Protein AF-A0A7C5T4F3-F1 (afdb_monomer_lite)

Foldseek 3Di:
DDDPVNCCPPPLNPQQVVQVVVCVVCQVVVQPWKKWKALPVLSGIWIWGDDPLFIWTDDPQAHIFGLQCCQCFAAVHDGPDMWMKIWHDDPNDIDIDTDDDDPRSPPDDPDFFDDFVLQVLLQVLLCVVLVAAEDCVLVVVQPDKDWAFQFHAYPVGRPDGHTSRRRDDPVCSVVNSVSSSVVVSVVCVVVSVPFRYWYWTDDPRIIIIGTD

Secondary structure (DSSP, 8-state):
---HHHHHTSTTHHHHHHHHHHHHHHHHTT--SEEEEEEGGGTEEEEEEEETTEEEEE-SSSS-EEHHHIIIIII-S--S-EEEEEEEEETTEEEEEEE---GGGG---S--S--TTHHHHHHHHHHHHH--EE-THHHHH-SEEEEE--EEPPSS-TT--EEGGGG--GGGHHHHHHHHHHHHHHHTTTTGGG-SEEEEEEETTEEEEEE-

pLDDT: mean 86.72, std 13.03, range [36.78, 97.88]

Structure (mmCIF, N/CA/C/O backbone):
data_AF-A0A7C5T4F3-F1
#
_entry.id   AF-A0A7C5T4F3-F1
#
loop_
_atom_site.group_PDB
_atom_site.id
_atom_site.type_symbol
_atom_site.label_atom_id
_atom_site.label_alt_id
_atom_site.label_comp_id
_atom_site.label_asym_id
_atom_site.label_entity_id
_atom_site.label_seq_id
_atom_site.pdbx_PDB_ins_code
_atom_site.Cartn_x
_atom_site.Cartn_y
_atom_site.Cartn_z
_atom_site.occupancy
_atom_site.B_iso_or_equiv
_atom_site.auth_seq_id
_atom_site.auth_comp_id
_atom_site.auth_asym_id
_atom_site.auth_atom_id
_atom_site.pdbx_PDB_model_num
ATOM 1 N N . SER A 1 1 ? -22.607 11.784 21.515 1.00 39.62 1 SER A N 1
ATOM 2 C CA . SER A 1 1 ? -22.088 11.235 20.247 1.00 39.62 1 SER A CA 1
ATOM 3 C C . SER A 1 1 ? -21.817 12.410 19.333 1.00 39.62 1 SER A C 1
ATOM 5 O O . SER A 1 1 ? -22.699 13.241 19.185 1.00 39.62 1 SER A O 1
ATOM 7 N N . ILE A 1 2 ? -20.598 12.544 18.811 1.00 36.78 2 ILE A N 1
ATOM 8 C CA . ILE A 1 2 ? -20.272 13.632 17.879 1.00 36.78 2 ILE A CA 1
ATOM 9 C C . ILE A 1 2 ? -20.818 13.222 16.500 1.00 36.78 2 ILE A C 1
ATOM 11 O O . ILE A 1 2 ? -20.509 12.111 16.059 1.00 36.78 2 ILE A O 1
ATOM 15 N N . PRO A 1 3 ? -21.670 14.032 15.851 1.00 37.88 3 PRO A N 1
ATOM 16 C CA . PRO A 1 3 ? -22.216 13.721 14.536 1.00 37.88 3 PRO A CA 1
ATOM 17 C C . PRO A 1 3 ? -21.104 13.629 13.475 1.00 37.88 3 PRO A C 1
ATOM 19 O O . PRO A 1 3 ? -20.145 14.399 13.542 1.00 37.88 3 PRO A O 1
ATOM 22 N N . PRO A 1 4 ? -21.249 12.781 12.438 1.00 44.97 4 PRO A N 1
ATOM 23 C CA . PRO A 1 4 ? -20.282 12.678 11.337 1.00 44.97 4 PRO A CA 1
ATOM 24 C C . PRO A 1 4 ? -19.934 14.026 10.680 1.00 44.97 4 PRO A C 1
ATOM 26 O O . PRO A 1 4 ? -18.808 14.228 10.243 1.00 44.97 4 PRO A O 1
ATOM 29 N N . GLY A 1 5 ? -20.878 14.978 10.673 1.00 46.00 5 GLY A N 1
ATOM 30 C CA . GLY A 1 5 ? -20.678 16.336 10.159 1.00 46.00 5 GLY A CA 1
ATOM 31 C C . GLY A 1 5 ? -19.694 17.194 10.963 1.00 46.00 5 GLY A C 1
ATOM 32 O O . GLY A 1 5 ? -18.976 17.995 10.375 1.00 46.00 5 GLY A O 1
ATOM 33 N N . GLU A 1 6 ? -19.613 17.006 12.283 1.00 44.44 6 GLU A N 1
ATOM 34 C CA . GLU A 1 6 ? -18.677 17.748 13.145 1.00 44.44 6 GLU A CA 1
ATOM 35 C C . GLU A 1 6 ? -17.245 17.189 13.057 1.00 44.44 6 GLU A C 1
ATOM 37 O O . GLU A 1 6 ? -16.273 17.926 13.247 1.00 44.44 6 GLU A O 1
ATOM 42 N N . LEU A 1 7 ? -17.107 15.909 12.687 1.00 44.75 7 LEU A N 1
ATOM 43 C CA . LEU A 1 7 ? -15.827 15.254 12.393 1.00 44.75 7 LEU A CA 1
ATOM 44 C C . LEU A 1 7 ? -15.130 15.875 11.161 1.00 44.75 7 LEU A C 1
ATOM 46 O O . LEU A 1 7 ? -13.911 16.038 11.153 1.00 44.75 7 LEU A O 1
ATOM 50 N N . LEU A 1 8 ? -15.924 16.281 10.161 1.00 41.97 8 LEU A N 1
ATOM 51 C CA . LEU A 1 8 ? -15.480 16.844 8.876 1.00 41.97 8 LEU A CA 1
ATOM 52 C C . LEU A 1 8 ? -14.971 18.296 8.975 1.00 41.97 8 LEU A C 1
ATOM 54 O O . LEU A 1 8 ? -14.207 18.755 8.126 1.00 41.97 8 LEU A O 1
ATOM 58 N N . SER A 1 9 ? -15.386 19.045 10.001 1.00 38.59 9 SER A N 1
ATOM 59 C CA . SER A 1 9 ? -15.107 20.487 10.129 1.00 38.59 9 SER A CA 1
ATOM 60 C C . SER A 1 9 ? -13.765 20.841 10.780 1.00 38.59 9 SER A C 1
ATOM 62 O O . SER A 1 9 ? -13.321 21.990 10.706 1.00 38.59 9 SER A O 1
ATOM 64 N N . ALA A 1 10 ? -13.073 19.881 11.391 1.00 40.12 10 ALA A N 1
ATOM 65 C CA . ALA A 1 10 ? -11.703 20.086 11.838 1.00 40.12 10 ALA A CA 1
ATOM 66 C C . ALA A 1 10 ? -10.759 19.817 10.657 1.00 40.12 10 ALA A C 1
ATOM 68 O O . ALA A 1 10 ? -10.907 18.815 9.965 1.00 40.12 10 ALA A O 1
ATOM 69 N N . LYS A 1 11 ? -9.698 20.612 10.457 1.00 41.97 11 LYS A N 1
ATOM 70 C CA . LYS A 1 11 ? -8.598 20.317 9.497 1.00 41.97 11 LYS A CA 1
ATOM 71 C C . LYS A 1 11 ? -7.772 19.048 9.855 1.00 41.97 11 LYS A C 1
ATOM 73 O O . LYS A 1 11 ? -6.616 18.918 9.469 1.00 41.97 11 LYS A O 1
ATOM 78 N N . VAL A 1 12 ? -8.403 18.139 10.595 1.00 47.22 12 VAL A N 1
ATOM 79 C CA . VAL A 1 12 ? -8.087 16.767 10.999 1.00 47.22 12 VAL A CA 1
ATOM 80 C C . VAL A 1 12 ? -8.820 15.751 10.081 1.00 47.22 12 VAL A C 1
ATOM 82 O O . VAL A 1 12 ? -8.486 14.575 10.093 1.00 47.22 12 VAL A O 1
ATOM 85 N N . GLY A 1 13 ? -9.764 16.194 9.232 1.00 54.38 13 GLY A N 1
ATOM 86 C CA . GLY A 1 13 ? -10.659 15.333 8.436 1.00 54.38 13 GLY A CA 1
ATOM 87 C C . GLY A 1 13 ? -9.996 14.424 7.391 1.00 54.38 13 GLY A C 1
ATOM 88 O O . GLY A 1 13 ? -10.405 13.288 7.223 1.00 54.38 13 GLY A O 1
ATOM 89 N N . ARG A 1 14 ? -8.899 14.819 6.729 1.00 69.06 14 ARG A N 1
ATOM 90 C CA . ARG A 1 14 ? -8.436 14.083 5.526 1.00 69.06 14 ARG A CA 1
ATOM 91 C C . ARG A 1 14 ? -8.067 12.606 5.742 1.00 69.06 14 ARG A C 1
ATOM 93 O O . ARG A 1 14 ? -8.358 11.798 4.865 1.00 69.06 14 ARG A O 1
ATOM 100 N N . CYS A 1 15 ? -7.395 12.245 6.839 1.00 84.31 15 CYS A N 1
ATOM 101 C CA . CYS A 1 15 ? -7.005 10.848 7.083 1.00 84.31 15 CYS A CA 1
ATOM 102 C C . CYS A 1 15 ? -8.177 10.013 7.611 1.00 84.31 15 CYS A C 1
ATOM 104 O O . CYS A 1 15 ? -8.379 8.894 7.149 1.00 84.31 15 CYS A O 1
ATOM 106 N N . ILE A 1 16 ? -9.000 10.575 8.504 1.00 87.31 16 ILE A N 1
ATOM 107 C CA . ILE A 1 16 ? -10.166 9.876 9.056 1.00 87.31 16 ILE A CA 1
ATOM 108 C C . ILE A 1 16 ? -11.276 9.703 8.020 1.00 87.31 16 ILE A C 1
ATOM 110 O O . ILE A 1 16 ? -11.838 8.616 7.925 1.00 87.31 16 ILE A O 1
ATOM 114 N N . ASP A 1 17 ? -11.516 10.704 7.175 1.00 86.12 17 ASP A N 1
ATOM 115 C CA . ASP A 1 17 ? -12.475 10.626 6.071 1.00 86.12 17 ASP A CA 1
ATOM 116 C C . ASP A 1 17 ? -12.046 9.554 5.072 1.00 86.12 17 ASP A C 1
ATOM 118 O O . ASP A 1 17 ? -12.861 8.745 4.634 1.00 86.12 17 ASP A O 1
ATOM 122 N N . HIS A 1 18 ? -10.746 9.493 4.759 1.00 89.94 18 HIS A N 1
ATOM 123 C CA . HIS A 1 18 ? -10.200 8.444 3.907 1.00 89.94 18 HIS A CA 1
ATOM 124 C C . HIS A 1 18 ? -10.331 7.061 4.549 1.00 89.94 18 HIS A C 1
ATOM 126 O O . HIS A 1 18 ? -10.724 6.116 3.867 1.00 89.94 18 HIS A O 1
ATOM 132 N N . ALA A 1 19 ? -10.037 6.926 5.844 1.00 93.38 19 ALA A N 1
ATOM 133 C CA . ALA A 1 19 ? -10.189 5.663 6.559 1.00 93.38 19 ALA A CA 1
ATOM 134 C C . ALA A 1 19 ? -11.652 5.190 6.545 1.00 93.38 19 ALA A C 1
ATOM 136 O O . ALA A 1 19 ? -11.926 4.048 6.182 1.00 93.38 19 ALA A O 1
ATOM 137 N N . VAL A 1 20 ? -12.598 6.079 6.853 1.00 92.94 20 VAL A N 1
ATOM 138 C CA . VAL A 1 20 ? -14.037 5.780 6.832 1.00 92.94 20 VAL A CA 1
ATOM 139 C C . VAL A 1 20 ? -14.509 5.428 5.420 1.00 92.94 20 VAL A C 1
ATOM 141 O O . VAL A 1 20 ? -15.206 4.430 5.246 1.00 92.94 20 VAL A O 1
ATOM 144 N N . PHE A 1 21 ? -14.102 6.194 4.404 1.00 92.19 21 PHE A N 1
ATOM 145 C CA . PHE A 1 21 ? -14.434 5.910 3.006 1.00 92.19 21 PHE A CA 1
ATOM 146 C C . PHE A 1 21 ? -13.881 4.554 2.551 1.00 92.19 21 PHE A C 1
ATOM 148 O O . PHE A 1 21 ? -14.589 3.767 1.920 1.00 92.19 21 PHE A O 1
ATOM 155 N N . THR A 1 22 ? -12.632 4.257 2.909 1.00 94.75 22 THR A N 1
ATOM 156 C CA . THR A 1 22 ? -11.978 2.987 2.579 1.00 94.75 22 THR A CA 1
ATOM 157 C C . THR A 1 22 ? -12.706 1.824 3.239 1.00 94.75 22 THR A C 1
ATOM 159 O O . THR A 1 22 ? -13.056 0.863 2.561 1.00 94.75 22 THR A O 1
ATOM 162 N N . VAL A 1 23 ? -13.016 1.930 4.532 1.00 96.19 23 VAL A N 1
ATOM 163 C CA . VAL A 1 23 ? -13.790 0.918 5.260 1.00 96.19 23 VAL A CA 1
ATOM 164 C C . VAL A 1 23 ? -15.165 0.696 4.628 1.00 96.19 23 VAL A C 1
ATOM 166 O O . VAL A 1 23 ? -15.539 -0.447 4.377 1.00 96.19 23 VAL A O 1
ATOM 169 N N . ALA A 1 24 ? -15.903 1.761 4.314 1.00 94.00 24 ALA A N 1
ATOM 170 C CA . ALA A 1 24 ? -17.202 1.639 3.656 1.00 94.00 24 ALA A CA 1
ATOM 171 C C . ALA A 1 24 ? -17.090 0.953 2.283 1.00 94.00 24 ALA A C 1
ATOM 173 O O . ALA A 1 24 ? -17.926 0.119 1.936 1.00 94.00 24 ALA A O 1
ATOM 174 N N . THR A 1 25 ? -16.030 1.256 1.528 1.00 93.75 25 THR A N 1
ATOM 175 C CA . THR A 1 25 ? -15.757 0.623 0.231 1.00 93.75 25 THR A CA 1
ATOM 176 C C . THR A 1 25 ? -15.480 -0.871 0.402 1.00 93.75 25 THR A C 1
ATOM 178 O O . THR A 1 25 ? -16.098 -1.687 -0.280 1.00 93.75 25 THR A O 1
ATOM 181 N N . LEU A 1 26 ? -14.623 -1.245 1.355 1.00 95.94 26 LEU A N 1
ATOM 182 C CA . LEU A 1 26 ? -14.317 -2.642 1.683 1.00 95.94 26 LEU A CA 1
ATOM 183 C C . LEU A 1 26 ? -15.582 -3.415 2.094 1.00 95.94 26 LEU A C 1
ATOM 185 O O . LEU A 1 26 ? -15.853 -4.490 1.560 1.00 95.94 26 LEU A O 1
ATOM 189 N N . LEU A 1 27 ? -16.410 -2.832 2.963 1.00 96.19 27 LEU A N 1
ATOM 190 C CA . LEU A 1 27 ? -17.682 -3.430 3.372 1.00 96.19 27 LEU A CA 1
ATOM 191 C C . LEU A 1 27 ? -18.646 -3.612 2.191 1.00 96.19 27 LEU A C 1
ATOM 193 O O . LEU A 1 27 ? -19.341 -4.623 2.130 1.00 96.19 27 LEU A O 1
ATOM 197 N N . SER A 1 28 ? -18.668 -2.683 1.227 1.00 94.06 28 SER A N 1
ATOM 198 C CA . SER A 1 28 ? -19.544 -2.785 0.048 1.00 94.06 28 SER A CA 1
ATOM 199 C C . SER A 1 28 ? -19.174 -3.931 -0.901 1.00 94.06 28 SER A C 1
ATOM 201 O O . SER A 1 28 ? -20.021 -4.385 -1.669 1.00 94.06 28 SER A O 1
ATOM 203 N N . VAL A 1 29 ? -17.935 -4.427 -0.819 1.00 93.38 29 VAL A N 1
ATOM 204 C CA . VAL A 1 29 ? -17.456 -5.612 -1.549 1.00 93.38 29 VAL A CA 1
ATOM 205 C C . VAL A 1 29 ? -17.343 -6.850 -0.647 1.00 93.38 29 VAL A C 1
ATOM 207 O O . VAL A 1 29 ? -16.608 -7.782 -0.963 1.00 93.38 29 VAL A O 1
ATOM 210 N N . ASN A 1 30 ? -18.091 -6.879 0.463 1.00 93.31 30 ASN A N 1
ATOM 211 C CA . ASN A 1 30 ? -18.165 -7.984 1.429 1.00 93.31 30 ASN A CA 1
ATOM 212 C C . ASN A 1 30 ? -16.849 -8.319 2.156 1.00 93.31 30 ASN A C 1
ATOM 214 O O . ASN A 1 30 ? -16.687 -9.433 2.655 1.00 93.31 30 ASN A O 1
ATOM 218 N N . ILE A 1 31 ? -15.924 -7.365 2.278 1.00 95.06 31 ILE A N 1
ATOM 219 C CA . ILE A 1 31 ? -14.776 -7.508 3.180 1.00 95.06 31 ILE A CA 1
ATOM 220 C C . ILE A 1 31 ? -15.232 -7.077 4.573 1.00 95.06 31 ILE A C 1
ATOM 222 O O . ILE A 1 31 ? -15.513 -5.904 4.810 1.00 95.06 31 ILE A O 1
ATOM 226 N N . SER A 1 32 ? -15.347 -8.037 5.489 1.00 93.94 32 SER A N 1
ATOM 227 C CA . SER A 1 32 ? -15.811 -7.825 6.861 1.00 93.94 32 SER A CA 1
ATOM 228 C C . SER A 1 32 ? -15.192 -8.867 7.809 1.00 93.94 32 SER A C 1
ATOM 230 O O . SER A 1 32 ? -15.055 -10.021 7.402 1.00 93.94 32 SER A O 1
ATOM 232 N N . PRO A 1 33 ? -14.841 -8.513 9.062 1.00 95.06 33 PRO A N 1
ATOM 233 C CA . PRO A 1 33 ? -14.894 -7.175 9.653 1.00 95.06 33 PRO A CA 1
ATOM 234 C C . PRO A 1 33 ? -13.818 -6.232 9.093 1.00 95.06 33 PRO A C 1
ATOM 236 O O . PRO A 1 33 ? -12.805 -6.651 8.533 1.00 95.06 33 PRO A O 1
ATOM 239 N N . THR A 1 34 ? -14.055 -4.935 9.260 1.00 97.69 34 THR A N 1
ATOM 240 C CA . THR A 1 34 ? -13.115 -3.857 8.913 1.00 97.69 34 THR A CA 1
ATOM 241 C C . THR A 1 34 ? -12.909 -2.948 10.113 1.00 97.69 34 THR A C 1
ATOM 243 O O . THR A 1 34 ? -13.699 -2.961 11.058 1.00 97.69 34 THR A O 1
ATOM 246 N N . TYR A 1 35 ? -11.841 -2.161 10.091 1.00 97.88 35 TYR A N 1
ATOM 247 C CA . TYR A 1 35 ? -11.399 -1.393 11.242 1.00 97.88 35 TYR A CA 1
ATOM 248 C C . TYR A 1 35 ? -11.092 0.050 10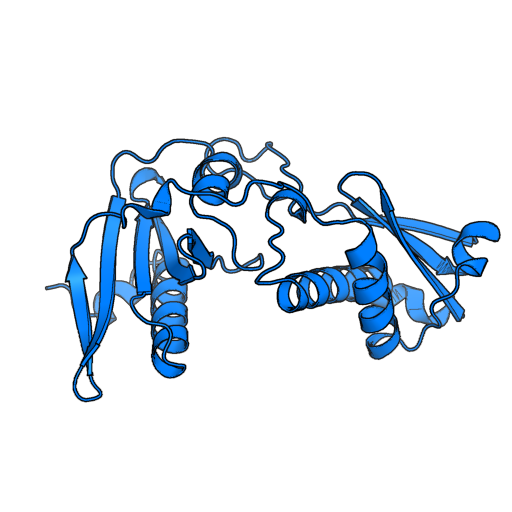.857 1.00 97.88 35 TYR A C 1
ATOM 250 O O . TYR A 1 35 ? -10.402 0.299 9.873 1.00 97.88 35 TYR A O 1
ATOM 258 N N . VAL A 1 36 ? -11.551 1.002 11.665 1.00 96.88 36 VAL A N 1
ATOM 259 C CA . VAL A 1 36 ? -10.984 2.357 11.696 1.00 96.88 36 VAL A CA 1
ATOM 260 C C . VAL A 1 36 ? -10.076 2.431 12.914 1.00 96.88 36 VAL A C 1
ATOM 262 O O . VAL A 1 36 ? -10.542 2.279 14.045 1.00 96.88 36 VAL A O 1
ATOM 265 N N . ILE A 1 37 ? -8.783 2.651 12.686 1.00 96.31 37 ILE A N 1
ATOM 266 C CA . ILE A 1 37 ? -7.761 2.690 13.734 1.00 96.31 37 ILE A CA 1
ATOM 267 C C . ILE A 1 37 ? -7.243 4.119 13.841 1.00 96.31 37 ILE A C 1
ATOM 269 O O . ILE A 1 37 ? -6.665 4.656 12.897 1.00 96.31 37 ILE A O 1
ATOM 273 N N . LEU A 1 38 ? -7.452 4.732 15.003 1.00 95.00 38 LEU A N 1
ATOM 274 C CA . LEU A 1 38 ? -6.941 6.055 15.337 1.00 95.00 38 LEU A CA 1
ATOM 275 C C . LEU A 1 38 ? -5.667 5.910 16.165 1.00 95.00 38 LEU A C 1
ATOM 277 O O . LEU A 1 38 ? -5.700 5.348 17.265 1.00 95.00 38 LEU A O 1
ATOM 281 N N . VAL A 1 39 ? -4.570 6.453 15.645 1.00 93.50 39 VAL A N 1
ATOM 282 C CA . VAL A 1 39 ? -3.287 6.578 16.339 1.00 93.50 39 VAL A CA 1
ATOM 283 C C . VAL A 1 39 ? -3.225 7.977 16.944 1.00 93.50 39 VAL A C 1
ATOM 285 O O . VAL A 1 39 ? -2.914 8.963 16.266 1.00 93.50 39 VAL A O 1
ATOM 288 N N . ASN A 1 40 ? -3.598 8.081 18.220 1.00 90.38 40 ASN A N 1
ATOM 289 C CA . ASN A 1 40 ? -3.849 9.370 18.867 1.00 90.38 40 ASN A CA 1
ATOM 290 C C . ASN A 1 40 ? -2.573 10.210 19.019 1.00 90.38 40 ASN A C 1
ATOM 292 O O . ASN A 1 40 ? -2.633 11.437 18.932 1.00 90.38 40 ASN A O 1
ATOM 296 N N . GLU A 1 41 ? -1.426 9.557 19.204 1.00 90.38 41 GLU A N 1
ATOM 297 C CA . GLU A 1 41 ? -0.112 10.180 19.387 1.00 90.38 41 GLU A CA 1
ATOM 298 C C . GLU A 1 41 ? 0.300 11.040 18.188 1.00 90.38 41 GLU A C 1
ATOM 300 O O . GLU A 1 41 ? 0.870 12.115 18.366 1.00 90.38 41 GLU A O 1
ATOM 305 N N . VAL A 1 42 ? -0.039 10.597 16.976 1.00 88.94 42 VAL A N 1
ATOM 306 C CA . VAL A 1 42 ? 0.286 11.294 15.719 1.00 88.94 42 VAL A CA 1
ATOM 307 C C . VAL A 1 42 ? -0.940 11.913 15.048 1.00 88.94 42 VAL A C 1
ATOM 309 O O . VAL A 1 42 ? -0.832 12.464 13.956 1.00 88.94 42 VAL A O 1
ATOM 312 N N . LYS A 1 43 ? -2.108 11.856 15.707 1.00 89.12 43 LYS A N 1
ATOM 313 C CA . LYS A 1 43 ? -3.401 12.327 15.179 1.00 89.12 43 LYS A CA 1
ATOM 314 C C . LYS A 1 43 ? -3.678 11.788 13.771 1.00 89.12 43 LYS A C 1
ATOM 316 O O . LYS A 1 43 ? -4.077 12.536 12.877 1.00 89.12 43 LYS A O 1
ATOM 321 N N . HIS A 1 44 ? -3.447 10.492 13.585 1.00 91.38 44 HIS A N 1
ATOM 322 C CA . HIS A 1 44 ? -3.600 9.816 12.301 1.00 91.38 44 HIS A CA 1
ATOM 323 C C . HIS A 1 44 ? -4.681 8.742 12.369 1.00 91.38 44 HIS A C 1
ATOM 325 O O . HIS A 1 44 ? -4.953 8.185 13.433 1.00 91.38 44 HIS A O 1
ATOM 331 N N . ALA A 1 45 ? -5.308 8.467 11.232 1.00 92.69 45 ALA A N 1
ATOM 332 C CA . ALA A 1 45 ? -6.379 7.495 11.114 1.00 92.69 45 ALA A CA 1
ATOM 333 C C . ALA A 1 45 ? -6.152 6.643 9.872 1.00 92.69 45 ALA A C 1
ATOM 335 O O . ALA A 1 45 ? -5.909 7.182 8.791 1.00 92.69 45 ALA A O 1
ATOM 336 N N . VAL A 1 46 ? -6.261 5.329 10.036 1.00 95.00 46 VAL A N 1
ATOM 337 C CA . VAL A 1 46 ? -6.101 4.360 8.952 1.00 95.00 46 VAL A CA 1
ATOM 338 C C . VAL A 1 46 ? -7.261 3.380 8.919 1.00 95.00 46 VAL A C 1
ATOM 340 O O . VAL A 1 46 ? -7.895 3.102 9.942 1.00 95.00 46 VAL A O 1
ATOM 343 N N . ALA A 1 47 ? -7.540 2.867 7.724 1.00 97.00 47 ALA A N 1
ATOM 344 C CA . ALA A 1 47 ? -8.431 1.734 7.551 1.00 97.00 47 ALA A CA 1
ATOM 345 C C . ALA A 1 47 ? -7.640 0.438 7.719 1.00 97.00 47 ALA A C 1
ATOM 347 O O . ALA A 1 47 ? -6.489 0.358 7.291 1.00 97.00 47 ALA A O 1
ATOM 348 N N . GLY A 1 48 ? -8.272 -0.578 8.291 1.00 97.50 48 GLY A N 1
ATOM 349 C CA . GLY A 1 48 ? -7.721 -1.920 8.344 1.00 97.50 48 GLY A CA 1
ATOM 350 C C . GLY A 1 48 ? -8.746 -2.996 8.029 1.00 97.50 48 GLY A C 1
ATOM 351 O O . GLY A 1 48 ? -9.954 -2.786 8.149 1.00 97.50 48 GLY A O 1
ATOM 352 N N . PHE A 1 49 ? -8.263 -4.159 7.618 1.00 97.31 49 PHE A N 1
ATOM 353 C CA . PHE A 1 49 ? -9.076 -5.345 7.360 1.00 97.31 49 PHE A CA 1
ATOM 354 C C . PHE A 1 49 ? -8.231 -6.600 7.555 1.00 97.31 49 PHE A C 1
ATOM 356 O O . PHE A 1 49 ? -7.004 -6.541 7.498 1.00 97.31 49 PHE A O 1
ATOM 363 N N . ILE A 1 50 ? -8.885 -7.733 7.795 1.00 95.50 50 ILE A N 1
ATOM 364 C CA . ILE A 1 50 ? -8.192 -9.009 7.969 1.00 95.50 50 ILE A CA 1
ATOM 365 C C . ILE A 1 50 ? -8.268 -9.802 6.670 1.00 95.50 50 ILE A C 1
ATOM 367 O O . ILE A 1 50 ? -9.351 -9.980 6.110 1.00 95.50 50 ILE A O 1
ATOM 371 N N . ALA A 1 51 ? -7.130 -10.316 6.218 1.00 93.00 51 ALA A N 1
ATOM 372 C CA . ALA A 1 51 ? -7.060 -11.269 5.119 1.00 93.00 51 ALA A CA 1
ATOM 373 C C . ALA A 1 51 ? -5.960 -12.296 5.398 1.00 93.00 51 ALA A C 1
ATOM 375 O O . ALA A 1 51 ? -4.922 -11.956 5.949 1.00 93.00 51 ALA A O 1
ATOM 376 N N . GLY A 1 52 ? -6.207 -13.573 5.091 1.00 89.38 52 GLY A N 1
ATOM 377 C CA . GLY A 1 52 ? -5.227 -14.637 5.351 1.00 89.38 52 GLY A CA 1
ATOM 378 C C . GLY A 1 52 ? -4.815 -14.790 6.822 1.00 89.38 52 GLY A C 1
ATOM 379 O O . GLY A 1 52 ? -3.754 -15.331 7.089 1.00 89.38 52 GLY A O 1
ATOM 380 N N . GLY A 1 53 ? -5.630 -14.305 7.768 1.00 90.75 53 GLY A N 1
ATOM 381 C CA . GLY A 1 53 ? -5.280 -14.299 9.189 1.00 90.75 53 GLY A CA 1
ATOM 382 C C . GLY A 1 53 ? -4.332 -13.174 9.608 1.00 90.75 53 GLY A C 1
ATOM 383 O O . GLY A 1 53 ? -3.854 -13.225 10.724 1.00 90.75 53 GLY A O 1
ATOM 384 N N . ILE A 1 54 ? -4.093 -12.159 8.773 1.00 93.44 54 ILE A N 1
ATOM 385 C CA . ILE A 1 54 ? -3.223 -11.009 9.073 1.00 93.44 54 ILE A CA 1
ATOM 386 C C . ILE A 1 54 ? -4.041 -9.715 8.998 1.00 93.44 54 ILE A C 1
ATOM 388 O O . ILE A 1 54 ? -4.944 -9.588 8.163 1.00 93.44 54 ILE A O 1
ATOM 392 N N . LEU A 1 55 ? -3.753 -8.751 9.881 1.00 96.00 55 LEU A N 1
ATOM 393 C CA . LEU A 1 55 ? -4.334 -7.406 9.812 1.00 96.00 55 LEU A CA 1
ATOM 394 C C . LEU A 1 55 ? -3.539 -6.532 8.838 1.00 96.00 55 LEU A C 1
ATOM 396 O O . LEU A 1 55 ? -2.384 -6.195 9.095 1.00 96.00 55 LEU A O 1
ATOM 400 N N . TYR A 1 56 ? -4.204 -6.085 7.779 1.00 96.69 56 TYR A N 1
ATOM 401 C CA . TYR A 1 56 ? -3.657 -5.143 6.813 1.00 96.69 56 TYR A CA 1
ATOM 402 C C . TYR A 1 56 ? -4.174 -3.734 7.054 1.00 96.69 56 TYR A C 1
ATOM 404 O O . TYR A 1 56 ? -5.334 -3.542 7.419 1.00 96.69 56 TYR A O 1
ATOM 412 N N . ILE A 1 57 ? -3.310 -2.757 6.807 1.00 96.44 57 ILE A N 1
ATOM 413 C CA . ILE A 1 57 ? -3.550 -1.325 6.878 1.00 96.44 57 ILE A CA 1
ATOM 414 C C . ILE A 1 57 ? -3.562 -0.745 5.472 1.00 96.44 57 ILE A C 1
ATOM 416 O O . ILE A 1 57 ? -2.659 -0.984 4.671 1.00 96.44 57 ILE A O 1
ATOM 420 N N . VAL A 1 58 ? -4.589 0.049 5.184 1.00 94.62 58 VAL A N 1
ATOM 421 C CA . VAL A 1 58 ? -4.716 0.788 3.930 1.00 94.62 58 VAL A CA 1
ATOM 422 C C . VAL A 1 58 ? -4.416 2.256 4.194 1.00 94.62 58 VAL A C 1
ATOM 424 O O . VAL A 1 58 ? -5.188 2.963 4.849 1.00 94.62 58 VAL A O 1
ATOM 427 N N . GLU A 1 59 ? -3.287 2.705 3.655 1.00 84.81 59 GLU A N 1
ATOM 428 C CA . GLU A 1 59 ? -2.822 4.089 3.700 1.00 84.81 59 GLU A CA 1
ATOM 429 C C . GLU A 1 59 ? -2.991 4.755 2.324 1.00 84.81 59 GLU A C 1
ATOM 431 O O . GLU A 1 59 ? -3.023 4.092 1.292 1.00 84.81 59 GLU A O 1
ATOM 436 N N . GLN A 1 60 ? -3.082 6.086 2.273 1.00 79.25 60 GLN A N 1
ATOM 437 C CA . GLN A 1 60 ? -3.422 6.820 1.043 1.00 79.25 60 GLN A CA 1
ATOM 438 C C . GLN A 1 60 ? -2.402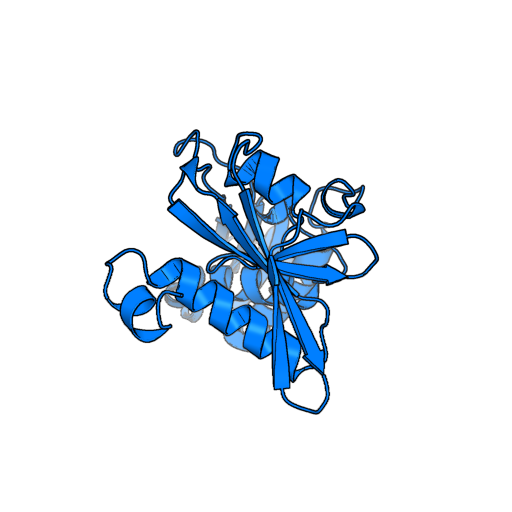 6.673 -0.096 1.00 79.25 60 GLN A C 1
ATOM 440 O O . GLN A 1 60 ? -2.724 6.927 -1.257 1.00 79.25 60 GLN A O 1
ATOM 445 N N . ARG A 1 61 ? -1.139 6.378 0.229 1.00 80.00 61 ARG A N 1
ATOM 446 C CA . ARG A 1 61 ? -0.010 6.547 -0.704 1.00 80.00 61 ARG A CA 1
ATOM 447 C C . ARG A 1 61 ? 0.653 5.255 -1.138 1.00 80.00 61 ARG A C 1
ATOM 449 O O . ARG A 1 61 ? 1.398 5.292 -2.112 1.00 80.00 61 ARG A O 1
ATOM 456 N N . ILE A 1 62 ? 0.405 4.156 -0.443 1.00 87.62 62 ILE A N 1
ATOM 457 C CA . ILE A 1 62 ? 1.039 2.863 -0.694 1.00 87.62 62 ILE A CA 1
ATOM 458 C C . ILE A 1 62 ? -0.038 1.776 -0.739 1.00 87.62 62 ILE A C 1
ATOM 460 O O . ILE A 1 62 ? -1.118 1.982 -0.182 1.00 87.62 62 ILE A O 1
ATOM 464 N N . PRO A 1 63 ? 0.212 0.650 -1.429 1.00 93.81 63 PRO A N 1
ATOM 465 C CA . PRO A 1 63 ? -0.654 -0.525 -1.350 1.00 93.81 63 PRO A CA 1
ATOM 466 C C . PRO A 1 63 ? -0.875 -0.984 0.100 1.00 93.81 63 PRO A C 1
ATOM 468 O O . PRO A 1 63 ? -0.158 -0.528 0.990 1.00 93.81 63 PRO A O 1
ATOM 471 N N . PRO A 1 64 ? -1.849 -1.875 0.359 1.00 95.25 64 PRO A N 1
ATOM 472 C CA . PRO A 1 64 ? -2.060 -2.411 1.697 1.00 95.25 64 PRO A CA 1
ATOM 473 C C . PRO A 1 64 ? -0.780 -3.032 2.263 1.00 95.25 64 PRO A C 1
ATOM 475 O O . PRO A 1 64 ? -0.094 -3.778 1.563 1.00 95.25 64 PRO A O 1
ATOM 478 N N . ILE A 1 65 ? -0.488 -2.719 3.522 1.00 94.69 65 ILE A N 1
ATOM 479 C CA . ILE A 1 65 ? 0.697 -3.188 4.251 1.00 94.69 65 ILE A CA 1
ATOM 480 C C . ILE A 1 65 ? 0.279 -3.830 5.561 1.00 94.69 65 ILE A C 1
ATOM 482 O O . ILE A 1 65 ? -0.818 -3.575 6.055 1.00 94.69 65 ILE A O 1
ATOM 486 N N . GLU A 1 66 ? 1.122 -4.665 6.139 1.00 94.31 66 GLU A N 1
ATOM 487 C CA . GLU A 1 66 ? 0.806 -5.326 7.402 1.00 94.31 66 GLU A CA 1
ATOM 488 C C . GLU A 1 66 ? 0.791 -4.332 8.555 1.00 94.31 66 GLU A C 1
ATOM 490 O O . GLU A 1 66 ? 1.520 -3.339 8.557 1.00 94.31 66 GLU A O 1
ATOM 495 N N . TYR A 1 67 ? -0.050 -4.575 9.560 1.00 94.88 67 TYR A N 1
ATOM 496 C CA . TYR A 1 67 ? -0.064 -3.715 10.740 1.00 94.88 67 TYR A CA 1
ATOM 497 C C . TYR A 1 67 ? 1.282 -3.735 11.475 1.00 94.88 67 TYR A C 1
ATOM 499 O O . TYR A 1 67 ? 1.717 -2.687 11.951 1.00 94.88 67 TYR A O 1
ATOM 507 N N . ALA A 1 68 ? 1.955 -4.888 11.529 1.00 92.06 68 ALA A N 1
ATOM 508 C CA . ALA A 1 68 ? 3.290 -5.010 12.110 1.00 92.06 68 ALA A CA 1
ATOM 509 C C . ALA A 1 68 ? 4.296 -4.079 11.405 1.00 92.06 68 ALA A C 1
ATOM 511 O O . ALA A 1 68 ? 4.878 -3.211 12.060 1.00 92.06 68 ALA A O 1
ATOM 512 N N . ASP A 1 69 ? 4.387 -4.156 10.074 1.00 92.44 69 ASP A N 1
ATOM 513 C CA . ASP A 1 69 ? 5.218 -3.266 9.251 1.00 92.44 69 ASP A CA 1
ATOM 514 C C . ASP A 1 69 ? 4.839 -1.795 9.394 1.00 92.44 69 ASP A C 1
ATOM 516 O O . ASP A 1 69 ? 5.695 -0.909 9.466 1.00 92.44 69 ASP A O 1
ATOM 520 N N . TYR A 1 70 ? 3.538 -1.512 9.442 1.00 93.88 70 TYR A N 1
ATOM 521 C CA . TYR A 1 70 ? 3.042 -0.161 9.647 1.00 93.88 70 TYR A CA 1
ATOM 522 C C . TYR A 1 70 ? 3.539 0.408 10.979 1.00 93.88 70 TYR A C 1
ATOM 524 O O . TYR A 1 70 ? 3.993 1.549 11.033 1.00 93.88 70 TYR A O 1
ATOM 532 N N . VAL A 1 71 ? 3.498 -0.376 12.056 1.00 93.00 71 VAL A N 1
ATOM 533 C CA . VAL A 1 71 ? 3.996 0.047 13.369 1.00 93.00 71 VAL A CA 1
ATOM 534 C C . VAL A 1 71 ? 5.515 0.216 13.364 1.00 93.00 71 VAL A C 1
ATOM 536 O O . VAL A 1 71 ? 6.019 1.227 13.862 1.00 93.00 71 VAL A O 1
ATOM 539 N N . GLU A 1 72 ? 6.246 -0.739 12.795 1.00 91.88 72 GLU A N 1
ATOM 540 C CA . GLU A 1 72 ? 7.709 -0.726 12.802 1.00 91.88 72 GLU A CA 1
ATOM 541 C C . GLU A 1 72 ? 8.288 0.386 11.925 1.00 91.88 72 GLU A C 1
ATOM 543 O O . GLU A 1 72 ? 9.142 1.149 12.376 1.00 91.88 72 GLU A O 1
ATOM 548 N N . TYR A 1 73 ? 7.809 0.514 10.691 1.00 91.50 73 TYR A N 1
ATOM 549 C CA . TYR A 1 73 ? 8.479 1.325 9.678 1.00 91.50 73 TYR A CA 1
ATOM 550 C C . TYR A 1 73 ? 7.750 2.620 9.334 1.00 91.50 73 TYR A C 1
ATOM 552 O O . TYR A 1 73 ? 8.398 3.585 8.922 1.00 91.50 73 TYR A O 1
ATOM 560 N N . VAL A 1 74 ? 6.422 2.663 9.483 1.00 91.81 74 VAL A N 1
ATOM 561 C CA . VAL A 1 74 ? 5.638 3.873 9.188 1.00 91.81 74 VAL A CA 1
ATOM 562 C C . VAL A 1 74 ? 5.415 4.697 10.449 1.00 91.81 74 VAL A C 1
ATOM 564 O O . VAL A 1 74 ? 5.677 5.895 10.440 1.00 91.81 74 VAL A O 1
ATOM 567 N N . LEU A 1 75 ? 4.977 4.097 11.556 1.00 92.81 75 LEU A N 1
ATOM 568 C CA . LEU A 1 75 ? 4.913 4.803 12.835 1.00 92.81 75 LEU A CA 1
ATOM 569 C C . LEU A 1 75 ? 6.315 4.988 13.417 1.00 92.81 75 LEU A C 1
ATOM 571 O O . LEU A 1 75 ? 6.639 6.084 13.872 1.00 92.81 75 LEU A O 1
ATOM 575 N N . GLY A 1 76 ? 7.133 3.931 13.400 1.00 92.50 76 GLY A N 1
ATOM 576 C CA . GLY A 1 76 ? 8.458 3.926 14.017 1.00 92.50 76 GLY A CA 1
ATOM 577 C C . GLY A 1 76 ? 8.417 3.947 15.545 1.00 92.50 76 GLY A C 1
ATOM 578 O O . GLY A 1 76 ? 9.369 4.400 16.181 1.00 92.50 76 GLY A O 1
ATOM 579 N N . PHE A 1 77 ? 7.294 3.532 16.136 1.00 91.81 77 PHE A N 1
ATOM 580 C CA . PHE A 1 77 ? 7.107 3.341 17.573 1.00 91.81 77 PHE A CA 1
ATOM 581 C C . PHE A 1 77 ? 5.886 2.454 17.831 1.00 91.81 77 PHE A C 1
ATOM 583 O O . PHE A 1 77 ? 4.931 2.457 17.061 1.00 91.81 77 PHE A O 1
ATOM 590 N N . GLN A 1 78 ? 5.881 1.756 18.969 1.00 92.88 78 GLN A N 1
ATOM 591 C CA . GLN A 1 78 ? 4.715 1.006 19.438 1.00 92.88 78 GLN A CA 1
ATOM 592 C C . GLN A 1 78 ? 3.662 1.969 20.020 1.00 92.88 78 GLN A C 1
ATOM 594 O O . GLN A 1 78 ? 3.937 2.603 21.050 1.00 92.88 78 GLN A O 1
ATOM 599 N N . PRO A 1 79 ? 2.476 2.117 19.397 1.00 91.56 79 PRO A N 1
ATOM 600 C CA . PRO A 1 79 ? 1.449 3.028 19.887 1.00 91.56 79 PRO A CA 1
ATOM 601 C C . PRO A 1 79 ? 0.870 2.531 21.216 1.00 91.56 79 PRO A C 1
ATOM 603 O O . PRO A 1 79 ? 0.530 1.359 21.373 1.00 91.56 79 PRO A O 1
ATOM 606 N N . LYS A 1 80 ? 0.739 3.437 22.187 1.00 90.62 80 LYS A N 1
ATOM 607 C CA . LYS A 1 80 ? 0.212 3.136 23.530 1.00 90.62 80 LYS A CA 1
ATOM 608 C C . LYS A 1 80 ? -1.266 3.485 23.651 1.00 90.62 80 LYS A C 1
ATOM 610 O O . LYS A 1 80 ? -1.947 2.959 24.529 1.00 90.62 80 LYS A O 1
ATOM 615 N N . ASN A 1 81 ? -1.755 4.386 22.804 1.00 91.00 81 ASN A N 1
ATOM 616 C CA . ASN A 1 81 ? -3.105 4.917 22.868 1.00 91.00 81 ASN A CA 1
ATOM 617 C C . ASN A 1 81 ? -3.808 4.838 21.509 1.00 91.00 81 ASN A C 1
ATOM 619 O O . ASN A 1 81 ? -3.930 5.825 20.781 1.00 91.00 81 ASN A O 1
ATOM 623 N N . LEU A 1 82 ? -4.346 3.659 21.211 1.00 94.00 82 LEU A N 1
ATOM 624 C CA . LEU A 1 82 ? -5.178 3.439 20.036 1.00 94.00 82 LEU A CA 1
ATOM 625 C C . LEU A 1 82 ? -6.661 3.559 20.370 1.00 94.00 82 LEU A C 1
ATOM 627 O O . LEU A 1 82 ? -7.135 3.103 21.413 1.00 94.00 82 LEU A O 1
ATOM 631 N N . THR A 1 83 ? -7.424 4.125 19.442 1.00 95.50 83 THR A N 1
ATOM 632 C CA . THR A 1 83 ? -8.881 3.968 19.424 1.00 95.50 83 THR A CA 1
ATOM 633 C C . THR A 1 83 ? -9.271 3.204 18.175 1.00 95.50 83 THR A C 1
ATOM 635 O O . THR A 1 83 ? -9.063 3.687 17.068 1.00 95.50 83 THR A O 1
ATOM 638 N N . VAL A 1 84 ? -9.825 2.008 18.362 1.00 96.56 84 VAL A N 1
ATOM 639 C CA . VAL A 1 84 ? -10.223 1.123 17.266 1.00 96.56 84 VAL A CA 1
ATOM 640 C C . VAL A 1 84 ? -11.739 1.022 17.232 1.00 96.56 84 VAL A C 1
ATOM 642 O O . VAL A 1 84 ? -12.383 0.767 18.255 1.00 96.56 84 VAL A O 1
ATOM 645 N N . PHE A 1 85 ? -12.303 1.216 16.049 1.00 97.44 85 PHE A N 1
ATOM 646 C CA . PHE A 1 85 ? -13.681 0.867 15.750 1.00 97.44 85 PHE A CA 1
ATOM 647 C C . PHE A 1 85 ? -13.673 -0.338 14.828 1.00 97.44 85 PHE A C 1
ATOM 649 O O . PHE A 1 85 ? -12.995 -0.312 13.809 1.00 97.44 85 PHE A O 1
ATOM 656 N N . GLU A 1 86 ? -14.416 -1.373 15.192 1.00 97.88 86 GLU A N 1
ATOM 657 C CA . GLU A 1 86 ? -14.710 -2.513 14.329 1.00 97.88 86 GLU A CA 1
ATOM 658 C C . GLU A 1 86 ? -16.061 -2.274 13.658 1.00 97.88 86 GLU A C 1
ATOM 660 O O . GLU A 1 86 ? -17.012 -1.865 14.332 1.00 97.88 86 GLU A O 1
ATOM 665 N N . LEU A 1 87 ? -16.129 -2.506 12.349 1.00 97.62 87 LEU A N 1
ATOM 666 C CA . LEU A 1 87 ? -17.288 -2.255 11.504 1.00 97.62 87 LEU A CA 1
ATOM 667 C C . LEU A 1 87 ? -17.642 -3.504 10.690 1.00 97.62 87 LEU A C 1
ATOM 669 O O . LEU A 1 87 ? -16.765 -4.195 10.159 1.00 97.62 87 LEU A O 1
ATOM 673 N N . TRP A 1 88 ? -18.940 -3.773 10.574 1.00 97.25 88 TRP A N 1
ATOM 674 C CA . TRP A 1 88 ? -19.494 -4.894 9.813 1.00 97.25 88 TRP A CA 1
ATOM 675 C C . TRP A 1 88 ? -20.859 -4.536 9.222 1.00 97.25 88 TRP A C 1
ATOM 677 O O . TRP A 1 88 ? -21.455 -3.518 9.579 1.00 97.25 88 TRP A O 1
ATOM 687 N N . VAL A 1 89 ? -21.342 -5.369 8.299 1.00 95.06 89 VAL A N 1
ATOM 688 C CA . VAL A 1 89 ? -22.688 -5.242 7.728 1.00 95.06 89 VAL A CA 1
ATOM 689 C C . VAL A 1 89 ? -23.617 -6.251 8.394 1.00 95.06 89 VAL A C 1
ATOM 691 O O . VAL A 1 89 ? -23.308 -7.438 8.442 1.00 95.06 89 VAL A O 1
ATOM 694 N N . GLU A 1 90 ? -24.764 -5.778 8.870 1.00 95.06 90 GLU A N 1
ATOM 695 C CA . GLU A 1 90 ? -25.873 -6.599 9.364 1.00 95.06 90 GLU A CA 1
ATOM 696 C C . GLU A 1 90 ? -27.178 -6.021 8.801 1.00 95.06 90 GLU A C 1
ATOM 698 O O . GLU A 1 90 ? -27.395 -4.808 8.855 1.00 95.06 90 GLU A O 1
ATOM 703 N N . ASP A 1 91 ? -28.007 -6.860 8.173 1.00 91.62 91 ASP A N 1
ATOM 704 C CA . ASP A 1 91 ? -29.277 -6.466 7.538 1.00 91.62 91 ASP A CA 1
ATOM 705 C C . ASP A 1 91 ? -29.176 -5.230 6.617 1.00 91.62 91 ASP A C 1
ATOM 707 O O . ASP A 1 91 ? -30.022 -4.332 6.618 1.00 91.62 91 ASP A O 1
ATOM 711 N N . GLY A 1 92 ? -28.097 -5.158 5.827 1.00 87.62 92 GLY A N 1
ATOM 712 C CA . GLY A 1 92 ? -27.847 -4.061 4.883 1.00 87.62 92 GLY A CA 1
ATOM 713 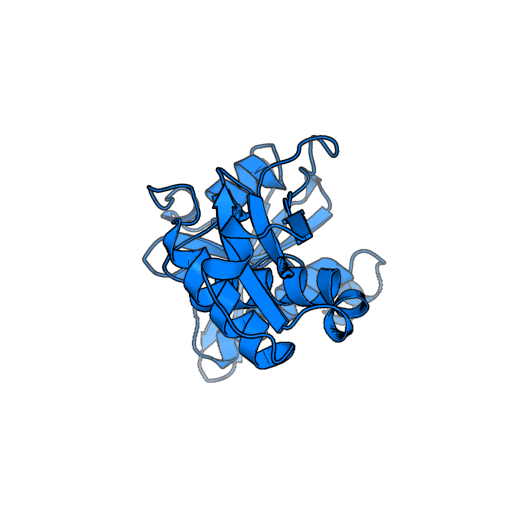C C . GLY A 1 92 ? -27.452 -2.732 5.537 1.00 87.62 92 GLY A C 1
ATOM 714 O O . GLY A 1 92 ? -27.401 -1.707 4.856 1.00 87.62 92 GLY A O 1
ATOM 715 N N . ARG A 1 93 ? -27.167 -2.722 6.843 1.00 90.69 93 ARG A N 1
ATOM 716 C CA . ARG A 1 93 ? -26.708 -1.545 7.590 1.00 90.69 93 ARG A CA 1
ATOM 717 C C . ARG A 1 93 ? -25.281 -1.751 8.071 1.00 90.69 93 ARG A C 1
ATOM 719 O O . ARG A 1 93 ? -24.915 -2.837 8.505 1.00 90.69 93 ARG A O 1
ATOM 726 N N . ILE A 1 94 ? -24.490 -0.682 8.029 1.00 92.81 94 ILE A N 1
ATOM 727 C CA . ILE A 1 94 ? -23.166 -0.673 8.652 1.00 92.81 94 ILE A CA 1
ATOM 728 C C . ILE A 1 94 ? -23.358 -0.465 10.151 1.00 92.81 94 ILE A C 1
ATOM 730 O O . ILE A 1 94 ? -23.855 0.578 10.586 1.00 92.81 94 ILE A O 1
ATOM 734 N N . LEU A 1 95 ? -22.955 -1.460 10.930 1.00 94.94 95 LEU A N 1
ATOM 735 C CA . LEU A 1 95 ? -22.859 -1.379 12.380 1.00 94.94 95 LEU A CA 1
ATOM 736 C C . LEU A 1 95 ? -21.400 -1.187 12.784 1.00 94.94 95 LEU A C 1
ATOM 738 O O . LEU A 1 95 ? -20.480 -1.535 12.043 1.00 94.94 95 LEU A O 1
ATOM 742 N N . TYR A 1 96 ? -21.190 -0.610 13.964 1.00 95.75 96 TYR A N 1
ATOM 743 C CA . TYR A 1 96 ? -19.854 -0.411 14.504 1.00 95.75 96 TYR A CA 1
ATOM 744 C C . TYR A 1 96 ? -19.832 -0.519 16.025 1.00 95.75 96 TYR A C 1
ATOM 746 O O . TYR A 1 96 ? -20.813 -0.213 16.709 1.00 95.75 96 TYR A O 1
ATOM 754 N N . ARG A 1 97 ? -18.676 -0.899 16.570 1.00 96.38 97 ARG A N 1
ATOM 755 C CA . ARG A 1 97 ? -18.398 -0.847 18.012 1.00 96.38 97 ARG A CA 1
ATOM 756 C C . ARG A 1 97 ? -16.966 -0.420 18.272 1.00 96.38 97 ARG A C 1
ATOM 758 O O . ARG A 1 97 ? -16.078 -0.673 17.463 1.00 96.38 97 ARG A O 1
ATOM 765 N N . LYS A 1 98 ? -16.725 0.189 19.433 1.00 95.94 98 LYS A N 1
ATOM 766 C CA . LYS A 1 98 ? -15.358 0.371 19.926 1.00 95.94 98 LYS A CA 1
ATOM 767 C C . LYS A 1 98 ? -14.796 -0.998 20.322 1.00 95.94 98 LYS A C 1
ATOM 769 O O . LYS A 1 98 ? -15.454 -1.728 21.061 1.00 95.94 98 LYS A O 1
ATOM 774 N N . ALA A 1 99 ? -13.603 -1.323 19.843 1.00 93.94 99 ALA 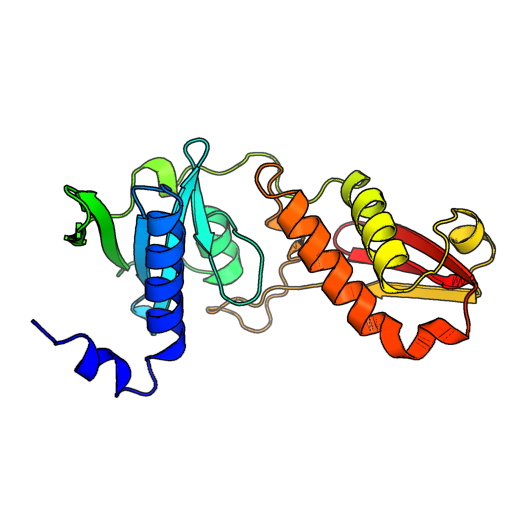A N 1
ATOM 775 C CA . ALA A 1 99 ? -12.927 -2.595 20.082 1.00 93.94 99 ALA A CA 1
ATOM 776 C C . ALA A 1 99 ? -11.447 -2.372 20.445 1.00 93.94 99 ALA A C 1
ATOM 778 O O . ALA A 1 99 ? -10.953 -1.242 20.445 1.00 93.94 99 ALA A O 1
ATOM 779 N N . GLY A 1 100 ? -10.753 -3.457 20.793 1.00 93.06 100 GLY A N 1
ATOM 780 C CA . GLY A 1 100 ? -9.291 -3.507 20.742 1.00 93.06 100 GLY A CA 1
ATOM 781 C C . GLY A 1 100 ? -8.813 -3.900 19.343 1.00 93.06 100 GLY A C 1
ATOM 782 O O . GLY A 1 100 ? -9.626 -4.214 18.473 1.00 93.06 100 GLY A O 1
ATOM 783 N N . LEU A 1 101 ? -7.495 -3.919 19.135 1.00 92.44 101 LEU A N 1
ATOM 784 C CA . LEU A 1 101 ? -6.935 -4.558 17.946 1.00 92.44 101 LEU A CA 1
ATOM 785 C C . LEU A 1 101 ? -7.261 -6.061 17.948 1.00 92.44 101 LEU A C 1
ATOM 787 O O . LEU A 1 101 ? -7.269 -6.683 19.018 1.00 92.44 101 LEU A O 1
ATOM 791 N N . PRO A 1 102 ? -7.520 -6.662 16.776 1.00 88.94 102 PRO A N 1
ATOM 792 C CA . PRO A 1 102 ? -7.681 -8.105 16.675 1.00 88.94 102 PRO A CA 1
ATOM 793 C C . PRO A 1 102 ? -6.363 -8.808 17.038 1.00 88.94 102 PRO A C 1
ATOM 795 O O . PRO A 1 102 ? -5.285 -8.254 16.844 1.00 88.94 102 PRO A O 1
ATOM 798 N N . ARG A 1 103 ? -6.426 -10.045 17.552 1.00 85.62 103 ARG A N 1
ATOM 799 C CA . ARG A 1 103 ? -5.222 -10.795 17.982 1.00 85.62 103 ARG A CA 1
ATOM 800 C C . ARG A 1 103 ? -4.189 -10.961 16.864 1.00 85.62 103 ARG A C 1
ATOM 802 O O . ARG A 1 103 ? -2.999 -10.856 17.123 1.00 85.62 103 ARG A O 1
ATOM 809 N N . VAL A 1 104 ? -4.677 -11.129 15.639 1.00 83.75 104 VAL A N 1
ATOM 810 C CA . VAL A 1 104 ? -3.884 -11.245 14.411 1.00 83.75 104 VAL A CA 1
ATOM 811 C C . VAL A 1 104 ? -3.129 -9.971 14.022 1.00 83.75 104 VAL A C 1
ATOM 813 O O . VAL A 1 104 ? -2.358 -9.980 13.074 1.00 83.75 104 VAL A O 1
ATOM 816 N N . ALA A 1 105 ? -3.329 -8.855 14.730 1.00 77.00 105 ALA A N 1
ATOM 817 C CA . ALA A 1 105 ? -2.577 -7.627 14.481 1.00 77.00 105 ALA A CA 1
ATOM 818 C C . ALA A 1 105 ? -1.067 -7.795 14.705 1.00 77.00 105 ALA A C 1
ATOM 820 O O . ALA A 1 105 ? -0.284 -7.027 14.164 1.00 77.00 105 ALA A O 1
ATOM 821 N N . TYR A 1 106 ? -0.663 -8.781 15.504 1.00 75.25 106 TYR A N 1
ATOM 822 C CA . TYR A 1 106 ? 0.740 -9.054 15.821 1.00 75.25 106 TYR A CA 1
ATOM 823 C C . TYR A 1 106 ? 1.322 -10.213 15.006 1.00 75.25 106 TYR A C 1
ATOM 825 O O . TYR A 1 106 ? 2.458 -10.614 15.246 1.00 75.25 106 TYR A O 1
ATOM 833 N N . GLU A 1 107 ? 0.535 -10.774 14.089 1.00 76.19 107 GLU A N 1
ATOM 834 C CA . GLU A 1 107 ? 0.991 -11.763 13.118 1.00 76.19 107 GLU A CA 1
ATOM 835 C C . GLU A 1 107 ? 1.455 -11.021 11.860 1.00 76.19 107 GLU A C 1
ATOM 837 O O . GLU A 1 107 ? 0.865 -10.006 11.485 1.00 76.19 107 GLU A O 1
ATOM 842 N N . GLY A 1 108 ? 2.523 -11.513 11.237 1.00 73.50 108 GLY A N 1
ATOM 843 C CA . GLY A 1 108 ? 3.092 -10.936 10.025 1.00 73.50 108 GLY A CA 1
ATOM 844 C C . GLY A 1 108 ? 3.503 -12.025 9.045 1.00 73.50 108 GLY A C 1
ATOM 845 O O . GLY A 1 108 ? 3.743 -13.176 9.434 1.00 73.50 108 GLY A O 1
ATOM 846 N N . TYR A 1 109 ? 3.544 -11.671 7.770 1.00 71.88 109 TYR A N 1
ATOM 847 C CA . TYR A 1 109 ? 4.097 -12.506 6.724 1.00 71.88 109 TYR A CA 1
ATOM 848 C C . TYR A 1 109 ? 5.604 -12.656 6.938 1.00 71.88 109 TYR A C 1
ATOM 850 O O . TYR A 1 109 ? 6.285 -11.744 7.384 1.00 71.88 109 TYR A O 1
ATOM 858 N N . THR A 1 110 ? 6.127 -13.855 6.698 1.00 71.00 110 THR A N 1
ATOM 859 C CA . THR A 1 110 ? 7.491 -14.200 7.124 1.00 71.00 110 THR A CA 1
ATOM 860 C C . THR A 1 110 ? 8.577 -13.740 6.160 1.00 71.00 110 THR A C 1
ATOM 862 O O . THR A 1 110 ? 9.742 -13.705 6.554 1.00 71.00 110 THR A O 1
ATOM 865 N N . ASP A 1 111 ? 8.219 -13.438 4.910 1.00 72.06 111 ASP A N 1
ATOM 866 C CA . ASP A 1 111 ? 9.173 -13.023 3.884 1.00 72.06 111 ASP A CA 1
ATOM 867 C C . ASP A 1 111 ? 9.005 -11.529 3.580 1.00 72.06 111 ASP A C 1
ATOM 869 O O . ASP A 1 111 ? 8.193 -11.137 2.737 1.00 72.06 111 ASP A O 1
ATOM 873 N N . ASP A 1 112 ? 9.811 -10.704 4.243 1.00 69.81 112 ASP A N 1
ATOM 874 C CA . ASP A 1 112 ? 9.838 -9.259 4.019 1.00 69.81 112 ASP A CA 1
ATOM 875 C C . ASP A 1 112 ? 10.609 -8.944 2.732 1.00 69.81 112 ASP A C 1
ATOM 877 O O . ASP A 1 112 ? 11.845 -8.962 2.695 1.00 69.81 112 ASP A O 1
ATOM 881 N N . GLY A 1 113 ? 9.888 -8.643 1.653 1.00 76.56 113 GLY A N 1
ATOM 882 C CA . GLY A 1 113 ? 10.500 -8.153 0.421 1.00 76.56 113 GLY A CA 1
ATOM 883 C C . GLY A 1 113 ? 9.803 -8.583 -0.861 1.00 76.56 113 GLY A C 1
ATOM 884 O O . GLY A 1 113 ? 9.348 -9.715 -1.031 1.00 76.56 113 GLY A O 1
ATOM 885 N N . ALA A 1 114 ? 9.777 -7.667 -1.825 1.00 81.75 114 ALA A N 1
ATOM 886 C CA . ALA A 1 114 ? 9.280 -7.957 -3.156 1.00 81.75 114 ALA A CA 1
ATOM 887 C C . ALA A 1 114 ? 10.219 -8.943 -3.881 1.00 81.75 114 ALA A C 1
ATOM 889 O O . ALA A 1 114 ? 11.413 -8.661 -4.022 1.00 81.75 114 ALA A O 1
ATOM 890 N N . PRO A 1 115 ? 9.714 -10.083 -4.391 1.00 87.44 115 PRO A N 1
ATOM 891 C CA . PRO A 1 115 ? 10.548 -11.037 -5.103 1.00 87.44 115 PRO A CA 1
ATOM 892 C C . PRO A 1 115 ? 11.043 -10.413 -6.415 1.00 87.44 115 PRO A C 1
ATOM 894 O O . PRO A 1 115 ? 10.282 -9.687 -7.060 1.00 87.44 115 PRO A O 1
ATOM 897 N N . PRO A 1 116 ? 12.252 -10.756 -6.902 1.00 86.62 116 PRO A N 1
ATOM 898 C CA . PRO A 1 116 ? 12.773 -10.213 -8.160 1.00 86.62 116 PRO A CA 1
ATOM 899 C C . PRO A 1 116 ? 11.830 -10.393 -9.360 1.00 86.62 116 PRO A C 1
ATOM 901 O O . PRO A 1 116 ? 11.820 -9.568 -10.272 1.00 86.62 116 PRO A O 1
ATOM 904 N N . ALA A 1 117 ? 10.998 -11.441 -9.338 1.00 88.88 117 ALA A N 1
ATOM 905 C CA . ALA A 1 117 ? 10.003 -11.727 -10.368 1.00 88.88 117 ALA A CA 1
ATOM 906 C C . ALA A 1 117 ? 8.996 -10.582 -10.592 1.00 88.88 117 ALA A C 1
ATOM 908 O O . ALA A 1 117 ? 8.573 -10.384 -11.728 1.00 88.88 117 ALA A O 1
ATOM 909 N N . ILE A 1 118 ? 8.690 -9.771 -9.566 1.00 92.81 118 ILE A N 1
ATOM 910 C CA . ILE A 1 118 ? 7.745 -8.646 -9.681 1.00 92.81 118 ILE A CA 1
ATOM 911 C C . ILE A 1 118 ? 8.157 -7.643 -10.767 1.00 92.81 118 ILE A C 1
ATOM 913 O O . ILE A 1 118 ? 7.313 -6.981 -11.370 1.00 92.81 118 ILE A O 1
ATOM 917 N N . ALA A 1 119 ? 9.462 -7.528 -11.044 1.00 93.31 119 ALA A N 1
ATOM 918 C CA . ALA A 1 119 ? 9.988 -6.608 -12.042 1.00 93.31 119 ALA A CA 1
ATOM 919 C C . ALA A 1 119 ? 9.491 -6.944 -13.458 1.00 93.31 119 ALA A C 1
ATOM 921 O O . ALA A 1 119 ? 9.256 -6.036 -14.258 1.00 93.31 119 ALA A O 1
ATOM 922 N N . HIS A 1 120 ? 9.270 -8.229 -13.755 1.00 93.38 120 HIS A N 1
ATOM 923 C CA . HIS A 1 120 ? 8.730 -8.665 -15.041 1.00 93.38 120 HIS A CA 1
ATOM 924 C C . HIS A 1 120 ? 7.286 -8.186 -15.243 1.00 93.38 120 HIS A C 1
ATOM 926 O O . HIS A 1 120 ? 6.934 -7.656 -16.304 1.00 93.38 120 HIS A O 1
ATOM 932 N N . ASP A 1 121 ? 6.466 -8.308 -14.204 1.00 96.06 121 ASP A N 1
ATOM 933 C CA . ASP A 1 121 ? 5.063 -7.898 -14.240 1.00 96.06 121 ASP A CA 1
ATOM 934 C C . ASP A 1 121 ? 4.946 -6.370 -14.297 1.00 96.06 121 ASP A C 1
ATOM 936 O O . ASP A 1 121 ? 4.166 -5.816 -15.082 1.00 96.06 121 ASP A O 1
ATOM 940 N N . VAL A 1 122 ? 5.812 -5.667 -13.557 1.00 95.88 122 VAL A N 1
ATOM 941 C CA . VAL A 1 122 ? 5.954 -4.206 -13.632 1.00 95.88 122 VAL A CA 1
ATOM 942 C C . VAL A 1 122 ? 6.333 -3.766 -15.050 1.00 95.88 122 VAL A C 1
ATOM 944 O O . VAL A 1 122 ? 5.667 -2.889 -15.607 1.00 95.88 122 VAL A O 1
ATOM 947 N N . ALA A 1 123 ? 7.336 -4.395 -15.674 1.00 94.50 123 ALA A N 1
ATOM 948 C CA . ALA A 1 123 ? 7.746 -4.096 -17.050 1.00 94.50 123 ALA A CA 1
ATOM 949 C C . ALA A 1 123 ? 6.596 -4.288 -18.047 1.00 94.50 123 ALA A C 1
ATOM 951 O O . ALA A 1 123 ? 6.354 -3.428 -18.901 1.00 94.50 123 ALA A O 1
ATOM 952 N N . SER A 1 124 ? 5.844 -5.380 -17.905 1.00 94.69 124 SER A N 1
ATOM 953 C CA . SER A 1 124 ? 4.687 -5.683 -18.751 1.00 94.69 124 SER A CA 1
ATOM 954 C C . SER A 1 124 ? 3.612 -4.598 -18.655 1.00 94.69 124 SER A C 1
ATOM 956 O O . SER A 1 124 ? 3.083 -4.140 -19.674 1.00 94.69 124 SER A O 1
ATOM 958 N N . LYS A 1 125 ? 3.334 -4.103 -17.444 1.00 95.81 125 LYS A N 1
ATOM 959 C CA . LYS A 1 125 ? 2.361 -3.021 -17.234 1.00 95.81 125 LYS A CA 1
ATOM 960 C C . LYS A 1 125 ? 2.890 -1.665 -17.717 1.00 95.81 125 LYS A C 1
ATOM 962 O O . LYS A 1 125 ? 2.097 -0.834 -18.162 1.00 95.81 125 LYS A O 1
ATOM 967 N N . ILE A 1 126 ? 4.199 -1.409 -17.660 1.00 93.25 126 ILE A N 1
ATOM 968 C CA . ILE A 1 126 ? 4.801 -0.195 -18.244 1.00 93.25 126 ILE A CA 1
ATOM 969 C C . ILE A 1 126 ? 4.668 -0.220 -19.770 1.00 93.25 126 ILE A C 1
ATOM 971 O O . ILE A 1 126 ? 4.215 0.767 -20.349 1.00 93.25 126 ILE A O 1
ATOM 975 N N . ASN A 1 127 ? 4.975 -1.348 -20.421 1.00 92.19 127 ASN A N 1
ATOM 976 C CA . ASN A 1 127 ? 4.790 -1.512 -21.867 1.00 92.19 127 ASN A CA 1
ATOM 977 C C . ASN A 1 127 ? 3.339 -1.224 -22.281 1.00 92.19 127 ASN A C 1
ATOM 979 O O . ASN A 1 127 ? 3.103 -0.422 -23.182 1.00 92.19 127 ASN A O 1
ATOM 983 N N . ALA A 1 128 ? 2.356 -1.773 -21.564 1.00 91.62 128 ALA A N 1
ATOM 984 C CA . ALA A 1 128 ? 0.945 -1.505 -21.848 1.00 91.62 128 ALA A CA 1
ATOM 985 C C . ALA A 1 128 ? 0.581 -0.002 -21.796 1.00 91.62 128 ALA A C 1
ATOM 987 O O . ALA A 1 128 ? -0.276 0.449 -22.558 1.00 91.62 128 ALA A O 1
ATOM 988 N N . ARG A 1 129 ? 1.239 0.788 -20.932 1.00 90.94 129 ARG A N 1
ATOM 989 C CA . ARG A 1 129 ? 0.991 2.235 -20.783 1.00 90.94 129 ARG A CA 1
ATOM 990 C C . ARG A 1 129 ? 1.769 3.097 -21.771 1.00 90.94 129 ARG A C 1
ATOM 992 O O . ARG A 1 129 ? 1.214 4.046 -22.320 1.00 90.94 129 ARG A O 1
ATOM 999 N N . LEU A 1 130 ? 3.053 2.802 -21.956 1.00 89.44 130 LEU A N 1
ATOM 1000 C CA . LEU A 1 130 ? 3.982 3.649 -22.709 1.00 89.44 130 LEU A CA 1
ATOM 1001 C C . LEU A 1 130 ? 4.235 3.158 -24.137 1.00 89.44 130 LEU A C 1
ATOM 1003 O O . LEU A 1 130 ? 4.773 3.917 -24.939 1.00 89.44 130 LEU A O 1
ATOM 1007 N N . ARG A 1 131 ? 3.810 1.933 -24.471 1.00 89.19 131 ARG A N 1
ATOM 1008 C CA . ARG A 1 131 ? 4.040 1.259 -25.761 1.00 89.19 131 ARG A CA 1
ATOM 1009 C C . ARG A 1 131 ? 5.524 1.111 -26.116 1.00 89.19 131 ARG A C 1
ATOM 1011 O O . ARG A 1 131 ? 5.897 1.217 -27.280 1.00 89.19 131 ARG A O 1
ATOM 1018 N N . VAL A 1 132 ? 6.356 0.872 -25.106 1.00 88.06 132 VAL A N 1
ATOM 1019 C CA . VAL A 1 132 ? 7.797 0.622 -25.242 1.00 88.06 132 VAL A CA 1
ATOM 1020 C C . VAL A 1 132 ? 8.048 -0.869 -25.010 1.00 88.06 132 VAL A C 1
ATOM 1022 O O . VAL A 1 132 ? 7.577 -1.430 -24.019 1.00 88.06 132 VAL A O 1
ATOM 1025 N N . ALA A 1 133 ? 8.767 -1.523 -25.924 1.00 91.44 133 ALA A N 1
ATOM 1026 C CA . ALA A 1 133 ? 8.913 -2.975 -25.912 1.00 91.44 133 ALA A CA 1
ATOM 1027 C C . ALA A 1 133 ? 9.806 -3.449 -24.754 1.00 91.44 133 ALA A C 1
ATOM 1029 O O . ALA A 1 133 ? 10.916 -2.953 -24.572 1.00 91.44 133 ALA A O 1
ATOM 1030 N N . VAL A 1 134 ? 9.360 -4.454 -23.997 1.00 92.56 134 VAL A N 1
ATOM 1031 C CA . VAL A 1 134 ? 10.198 -5.065 -22.954 1.00 92.56 134 VAL A CA 1
ATOM 1032 C C . VAL A 1 134 ? 11.244 -5.962 -23.610 1.00 92.56 134 VAL A C 1
ATOM 1034 O O . VAL A 1 134 ? 10.891 -6.901 -24.322 1.00 92.56 134 VAL A O 1
ATOM 1037 N N . SER A 1 135 ? 12.528 -5.686 -23.387 1.00 92.38 135 SER A N 1
ATOM 1038 C CA . SER A 1 135 ? 13.619 -6.485 -23.945 1.00 92.38 135 SER A CA 1
ATOM 1039 C C . SER A 1 135 ? 14.870 -6.442 -23.065 1.00 92.38 135 SER A C 1
ATOM 1041 O O . SER A 1 135 ? 15.368 -5.348 -22.783 1.00 92.38 135 SER A O 1
ATOM 1043 N N . PRO A 1 136 ? 15.467 -7.603 -22.720 1.00 88.00 136 PRO A N 1
ATOM 1044 C CA . PRO A 1 136 ? 16.775 -7.660 -22.065 1.00 88.00 136 PRO A CA 1
ATOM 1045 C C . PRO A 1 136 ? 17.869 -6.922 -22.843 1.00 88.00 136 PRO A C 1
ATOM 1047 O O . PRO A 1 136 ? 18.848 -6.480 -22.252 1.00 88.00 136 PRO A O 1
ATOM 1050 N N . TYR A 1 137 ? 17.704 -6.740 -24.159 1.00 85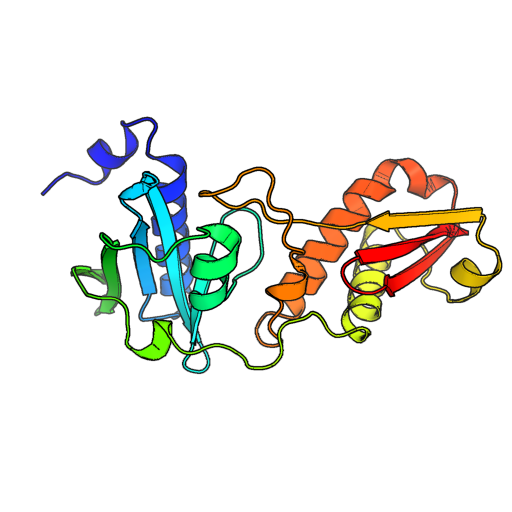.50 137 TYR A N 1
ATOM 1051 C CA . TYR A 1 137 ? 18.622 -5.962 -24.994 1.00 85.50 137 TYR A CA 1
ATOM 1052 C C . TYR A 1 137 ? 18.890 -4.557 -24.431 1.00 85.50 137 TYR A C 1
ATOM 1054 O O . TYR A 1 137 ? 20.031 -4.092 -24.468 1.00 85.50 137 TYR A O 1
ATOM 1062 N N . ALA A 1 138 ? 17.876 -3.915 -23.835 1.00 86.75 138 ALA A N 1
ATOM 1063 C CA . ALA A 1 138 ? 18.023 -2.593 -23.227 1.00 86.75 138 ALA A CA 1
ATOM 1064 C C . ALA A 1 138 ? 19.071 -2.575 -22.098 1.00 86.75 138 ALA A C 1
ATOM 1066 O O . ALA A 1 138 ? 19.823 -1.607 -21.968 1.00 86.75 138 ALA A O 1
ATOM 1067 N N . LYS A 1 139 ? 19.204 -3.676 -21.344 1.00 84.56 139 LYS A N 1
ATOM 1068 C CA . LYS A 1 139 ? 20.215 -3.836 -20.288 1.00 84.56 139 LYS A CA 1
ATOM 1069 C C . LYS A 1 139 ? 21.644 -3.928 -20.826 1.00 84.56 139 LYS A C 1
ATOM 1071 O O . LYS A 1 139 ? 22.574 -3.569 -20.109 1.00 84.56 139 LYS A O 1
ATOM 1076 N N . TYR A 1 140 ? 21.841 -4.414 -22.050 1.00 83.38 140 TYR A N 1
ATOM 1077 C CA . TYR A 1 140 ? 23.178 -4.610 -22.622 1.00 83.38 140 TYR A CA 1
ATOM 1078 C C . TYR A 1 140 ? 23.691 -3.384 -23.374 1.00 83.38 140 TYR A C 1
ATOM 1080 O O . TYR A 1 140 ? 24.889 -3.118 -23.359 1.00 83.38 140 TYR A O 1
ATOM 1088 N N . VAL A 1 141 ? 22.795 -2.632 -24.017 1.00 80.12 141 VAL A N 1
ATOM 1089 C CA . VAL A 1 141 ? 23.174 -1.446 -24.804 1.00 80.12 141 VAL A CA 1
ATOM 1090 C C . VAL A 1 141 ? 23.218 -0.171 -23.955 1.00 80.12 141 VAL A C 1
ATOM 1092 O O . VAL A 1 141 ? 23.903 0.769 -24.345 1.00 80.12 141 VAL A O 1
ATOM 1095 N N . LYS A 1 142 ? 22.534 -0.160 -22.794 1.00 63.59 142 LYS A N 1
ATOM 1096 C CA . LYS A 1 142 ? 22.537 0.889 -21.752 1.00 63.59 142 LYS A CA 1
ATOM 1097 C C . LYS A 1 142 ? 22.695 2.311 -22.299 1.00 63.59 142 LYS A C 1
ATOM 1099 O O . LYS A 1 142 ? 23.689 2.976 -22.012 1.00 63.59 142 LYS A O 1
ATOM 1104 N N . ARG A 1 143 ? 21.713 2.805 -23.062 1.00 66.38 143 ARG A N 1
ATOM 1105 C CA . ARG A 1 143 ? 21.699 4.243 -23.383 1.00 66.38 143 ARG A CA 1
ATOM 1106 C C . ARG A 1 143 ? 21.466 5.062 -22.121 1.00 66.38 143 ARG A C 1
ATOM 1108 O O . ARG A 1 143 ? 22.153 6.053 -21.904 1.00 66.38 143 ARG A O 1
ATOM 1115 N N . GLU A 1 144 ? 20.549 4.596 -21.279 1.00 80.62 144 GLU A N 1
ATOM 1116 C CA . GLU A 1 144 ? 20.247 5.196 -19.986 1.00 80.62 144 GLU A CA 1
ATOM 1117 C C . GLU A 1 144 ? 19.706 4.116 -19.039 1.00 80.62 144 GLU A C 1
ATOM 1119 O O . GLU A 1 144 ? 18.889 3.294 -19.452 1.00 80.62 144 GLU A O 1
ATOM 1124 N N . CYS A 1 145 ? 20.160 4.090 -17.785 1.00 85.62 145 CYS A N 1
ATOM 1125 C CA . CYS A 1 145 ? 19.567 3.263 -16.732 1.00 85.62 145 CYS A CA 1
ATOM 1126 C C . CYS A 1 145 ? 19.276 4.143 -15.518 1.00 85.62 145 CYS A C 1
ATOM 1128 O O . CYS A 1 145 ? 20.143 4.889 -15.062 1.00 85.62 145 CYS A O 1
ATOM 1130 N N . ILE A 1 146 ? 18.050 4.051 -15.012 1.00 86.25 146 ILE A N 1
ATOM 1131 C CA . ILE A 1 146 ? 17.529 4.883 -13.933 1.00 86.25 146 ILE A CA 1
ATOM 1132 C C . ILE A 1 146 ? 17.157 3.967 -12.771 1.00 86.25 146 ILE A C 1
ATOM 1134 O O . ILE A 1 146 ? 16.312 3.086 -12.911 1.00 86.25 146 ILE A O 1
ATOM 1138 N N . GLY A 1 147 ? 17.780 4.191 -11.615 1.00 86.12 147 GLY A N 1
ATOM 1139 C CA . GLY A 1 147 ? 17.386 3.547 -10.365 1.00 86.12 147 GLY A CA 1
ATOM 1140 C C . GLY A 1 147 ? 16.226 4.300 -9.719 1.00 86.12 147 GLY A C 1
ATOM 1141 O O . GLY A 1 147 ? 16.377 5.459 -9.329 1.00 86.12 147 GLY A O 1
ATOM 1142 N N . ILE A 1 148 ? 15.075 3.646 -9.587 1.00 85.56 148 ILE A N 1
ATOM 1143 C CA . ILE A 1 148 ? 13.883 4.189 -8.931 1.00 85.56 148 ILE A CA 1
ATOM 1144 C C . ILE A 1 148 ? 13.713 3.479 -7.588 1.00 85.56 148 ILE A C 1
ATOM 1146 O O . ILE A 1 148 ? 13.218 2.355 -7.511 1.00 85.56 148 ILE A O 1
ATOM 1150 N N . ALA A 1 149 ? 14.127 4.161 -6.520 1.00 86.44 149 ALA A N 1
ATOM 1151 C CA . ALA A 1 149 ? 14.002 3.684 -5.147 1.00 86.44 149 ALA A CA 1
ATOM 1152 C C . ALA A 1 149 ? 12.907 4.465 -4.409 1.00 86.44 149 ALA A C 1
ATOM 1154 O O . ALA A 1 149 ? 13.020 5.674 -4.180 1.00 86.44 149 ALA A O 1
ATOM 1155 N N . LEU A 1 150 ? 11.835 3.769 -4.036 1.00 86.12 150 LEU A N 1
ATOM 1156 C CA . LEU A 1 150 ? 10.702 4.350 -3.324 1.00 86.12 150 LEU A CA 1
ATOM 1157 C C . LEU A 1 150 ? 10.808 4.045 -1.838 1.00 86.12 150 LEU A C 1
ATOM 1159 O O . LEU A 1 150 ? 10.973 2.894 -1.444 1.00 86.12 150 LEU A O 1
ATOM 1163 N N . HIS A 1 151 ? 10.666 5.086 -1.021 1.00 89.88 151 HIS A N 1
ATOM 1164 C CA . HIS A 1 151 ? 10.820 4.982 0.422 1.00 89.88 151 HIS A CA 1
ATOM 1165 C C . HIS A 1 151 ? 9.601 5.540 1.151 1.00 89.88 151 HIS A C 1
ATOM 1167 O O . HIS A 1 151 ? 9.098 6.612 0.800 1.00 89.88 151 HIS A O 1
ATOM 1173 N N . ALA A 1 152 ? 9.179 4.845 2.202 1.00 86.12 152 ALA A N 1
ATOM 1174 C CA . ALA A 1 152 ? 8.308 5.392 3.226 1.00 86.12 152 ALA A CA 1
ATOM 1175 C C . ALA A 1 152 ? 9.141 6.124 4.286 1.00 86.12 152 ALA A C 1
ATOM 1177 O O . ALA A 1 152 ? 10.236 5.692 4.652 1.00 86.12 152 ALA A O 1
ATOM 1178 N N . SER A 1 153 ? 8.607 7.252 4.748 1.00 85.31 153 SER A N 1
ATOM 1179 C CA . SER A 1 153 ? 9.108 7.991 5.906 1.00 85.31 153 SER A CA 1
ATOM 1180 C C . SER A 1 153 ? 8.393 7.533 7.169 1.00 85.31 153 SER A C 1
ATOM 1182 O O . SER A 1 153 ? 7.192 7.255 7.112 1.00 85.31 153 SER A O 1
ATOM 1184 N N . SER A 1 154 ? 9.092 7.564 8.301 1.00 89.50 154 SER A N 1
ATOM 1185 C CA . SER A 1 154 ? 8.491 7.304 9.606 1.00 89.50 154 SER A CA 1
ATOM 1186 C C . SER A 1 154 ? 7.877 8.575 10.211 1.00 89.50 154 SER A C 1
ATOM 1188 O O . SER A 1 154 ? 8.365 9.688 9.991 1.00 89.50 154 SER A O 1
ATOM 1190 N N . PHE A 1 155 ? 6.813 8.422 11.004 1.00 85.75 155 PHE A N 1
ATOM 1191 C CA . PHE A 1 155 ? 6.279 9.495 11.844 1.00 85.75 155 PHE A CA 1
ATOM 1192 C C . PHE A 1 155 ? 7.236 9.870 12.986 1.00 85.75 155 PHE A C 1
ATOM 1194 O O . PHE A 1 155 ? 7.316 11.051 13.330 1.00 85.75 155 PHE A O 1
ATOM 1201 N N . SER A 1 156 ? 7.948 8.903 13.580 1.00 88.62 156 SER A N 1
ATOM 1202 C CA . SER A 1 156 ? 8.926 9.172 14.647 1.00 88.62 156 SER A CA 1
ATOM 1203 C C . SER A 1 156 ? 10.244 9.736 14.125 1.00 88.62 156 SER A C 1
ATOM 1205 O O . SER A 1 156 ? 10.877 10.535 14.816 1.00 88.62 156 SER A O 1
ATOM 1207 N N . ASP A 1 157 ? 10.632 9.358 12.907 1.00 88.62 157 ASP A N 1
ATOM 1208 C CA . ASP A 1 157 ? 11.830 9.849 12.232 1.00 88.62 157 ASP A CA 1
ATOM 1209 C C . ASP A 1 157 ? 11.548 10.133 10.744 1.00 88.62 157 ASP A C 1
ATOM 1211 O O . ASP A 1 157 ? 11.624 9.235 9.901 1.00 88.62 157 ASP A O 1
ATOM 1215 N N . PRO A 1 158 ? 11.267 11.397 10.378 1.00 86.75 158 PRO A N 1
ATOM 1216 C CA . PRO A 1 158 ? 11.034 11.782 8.987 1.00 86.75 158 PRO A CA 1
ATOM 1217 C C . PRO A 1 158 ? 12.243 11.582 8.058 1.00 86.75 158 PRO A C 1
ATOM 1219 O O . PRO A 1 158 ? 12.075 11.641 6.835 1.00 86.75 158 PRO A O 1
ATOM 1222 N N . GLN A 1 159 ? 13.452 11.397 8.606 1.00 87.56 159 GLN A N 1
ATOM 1223 C CA . GLN A 1 159 ? 14.654 11.097 7.825 1.00 87.56 159 GLN A CA 1
ATOM 1224 C C . GLN A 1 159 ? 14.831 9.601 7.571 1.00 87.56 159 GLN A C 1
ATOM 1226 O O . GLN A 1 159 ? 15.592 9.244 6.670 1.00 87.56 159 GLN A O 1
ATOM 1231 N N . ALA A 1 160 ? 14.115 8.736 8.296 1.00 88.31 160 ALA A N 1
ATOM 1232 C CA . ALA A 1 160 ? 14.104 7.310 8.016 1.00 88.31 160 ALA A CA 1
ATOM 1233 C C . ALA A 1 160 ? 13.615 7.059 6.582 1.00 88.31 160 ALA A C 1
ATOM 1235 O O . ALA A 1 160 ? 12.643 7.657 6.107 1.00 88.31 160 ALA A O 1
ATOM 1236 N N . ARG A 1 161 ? 14.324 6.177 5.876 1.00 88.75 161 ARG A N 1
ATOM 1237 C CA . ARG A 1 161 ? 14.039 5.795 4.491 1.00 88.75 161 ARG A CA 1
ATOM 1238 C C . ARG A 1 161 ? 13.876 4.286 4.426 1.00 88.75 161 ARG A C 1
ATOM 1240 O O . ARG A 1 161 ? 14.836 3.578 4.142 1.00 88.75 161 ARG A O 1
ATOM 1247 N N . THR A 1 162 ? 12.665 3.802 4.676 1.00 89.38 162 THR A N 1
ATOM 1248 C CA . THR A 1 162 ? 12.362 2.373 4.536 1.00 89.38 162 THR A CA 1
ATOM 1249 C C . THR A 1 162 ? 11.916 2.094 3.108 1.00 89.38 162 THR A C 1
ATOM 1251 O O . THR A 1 162 ? 10.944 2.713 2.668 1.00 89.38 162 THR A O 1
ATOM 1254 N N . PRO A 1 163 ? 12.576 1.196 2.362 1.00 90.69 163 PRO A N 1
ATOM 1255 C CA . PRO A 1 163 ? 12.118 0.826 1.032 1.00 90.69 163 PRO A CA 1
ATOM 1256 C C . PRO A 1 163 ? 10.709 0.241 1.065 1.00 90.69 163 PRO A C 1
ATOM 1258 O O . PRO A 1 163 ? 10.433 -0.670 1.843 1.00 90.69 163 PRO A O 1
ATOM 1261 N N . ILE A 1 164 ? 9.813 0.742 0.211 1.00 89.50 164 ILE A N 1
ATOM 1262 C CA . ILE A 1 164 ? 8.416 0.274 0.214 1.00 89.50 164 ILE A CA 1
ATOM 1263 C C . ILE A 1 164 ? 8.282 -1.175 -0.271 1.00 89.50 164 ILE A C 1
ATOM 1265 O O . ILE A 1 164 ? 7.261 -1.801 -0.022 1.00 89.50 164 ILE A O 1
ATOM 1269 N N . THR A 1 165 ? 9.305 -1.710 -0.946 1.00 88.50 165 THR A N 1
ATOM 1270 C CA . THR A 1 165 ? 9.399 -3.118 -1.358 1.00 88.50 165 THR A CA 1
ATOM 1271 C C . THR A 1 165 ? 9.395 -4.076 -0.177 1.00 88.50 165 THR A C 1
ATOM 1273 O O . THR A 1 165 ? 9.000 -5.223 -0.359 1.00 88.50 165 THR A O 1
ATOM 1276 N N . ARG A 1 166 ? 9.789 -3.620 1.020 1.00 88.94 166 ARG A N 1
ATOM 1277 C CA . ARG A 1 166 ? 9.718 -4.421 2.248 1.00 88.94 166 ARG A CA 1
ATOM 1278 C C . ARG A 1 166 ? 8.291 -4.740 2.666 1.00 88.94 166 ARG A C 1
ATOM 1280 O O . ARG A 1 166 ? 8.063 -5.806 3.200 1.00 88.94 166 ARG A O 1
ATOM 1287 N N . PHE A 1 167 ? 7.340 -3.867 2.343 1.00 91.69 167 PHE A N 1
ATOM 1288 C CA . PHE A 1 167 ? 5.931 -4.057 2.692 1.00 91.69 167 PHE A CA 1
ATOM 1289 C C . PHE A 1 167 ? 5.169 -4.933 1.690 1.00 91.69 167 PHE A C 1
ATOM 1291 O O . PHE A 1 167 ? 3.936 -4.988 1.703 1.00 91.69 167 PHE A O 1
ATOM 1298 N N . TYR A 1 168 ? 5.881 -5.528 0.731 1.00 92.12 168 TYR A N 1
ATOM 1299 C CA . TYR A 1 168 ? 5.267 -6.369 -0.276 1.00 92.12 168 TYR A CA 1
ATOM 1300 C C . TYR A 1 168 ? 4.703 -7.632 0.365 1.00 92.12 168 TYR A C 1
ATOM 1302 O O . TYR A 1 168 ? 5.408 -8.347 1.068 1.00 92.12 168 TYR A O 1
ATOM 1310 N N . THR A 1 169 ? 3.468 -7.969 -0.003 1.00 91.31 169 THR A N 1
ATOM 1311 C CA . THR A 1 169 ? 2.902 -9.287 0.275 1.00 91.31 169 THR A CA 1
ATOM 1312 C C . THR A 1 169 ? 2.343 -9.900 -1.009 1.00 91.31 169 THR A C 1
ATOM 1314 O O . THR A 1 169 ? 1.727 -9.191 -1.819 1.00 91.31 169 THR A O 1
ATOM 1317 N N . PRO A 1 170 ? 2.502 -11.223 -1.225 1.00 91.25 170 PRO A N 1
ATOM 1318 C CA . PRO A 1 170 ? 1.969 -11.889 -2.415 1.00 91.25 170 PRO A CA 1
ATOM 1319 C C . PRO A 1 170 ? 0.455 -11.740 -2.574 1.00 91.25 170 PRO A C 1
ATOM 1321 O O . PRO A 1 170 ? -0.050 -11.720 -3.695 1.00 91.25 170 PRO A O 1
ATOM 1324 N N . LEU A 1 171 ? -0.272 -11.590 -1.462 1.00 92.31 171 LEU A N 1
ATOM 1325 C CA . LEU A 1 171 ? -1.720 -11.403 -1.459 1.00 92.31 171 LEU A CA 1
ATOM 1326 C C . LEU A 1 171 ? -2.156 -10.172 -2.271 1.00 92.31 171 LEU A C 1
ATOM 1328 O O . LEU A 1 171 ? -3.201 -10.202 -2.920 1.00 92.31 171 LEU A O 1
ATOM 1332 N N . PHE A 1 172 ? -1.346 -9.111 -2.275 1.00 93.38 172 PHE A N 1
ATOM 1333 C CA . PHE A 1 172 ? -1.622 -7.873 -3.008 1.00 93.38 172 PHE A CA 1
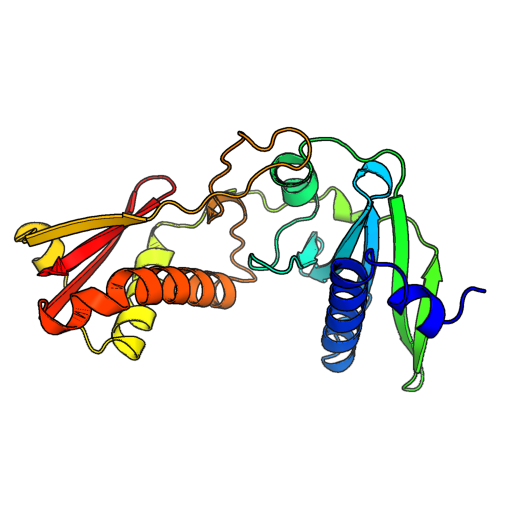ATOM 1334 C C . PHE A 1 172 ? -0.696 -7.678 -4.207 1.00 93.38 172 PHE A C 1
ATOM 1336 O O . PHE A 1 172 ? -0.494 -6.541 -4.637 1.00 93.38 172 PHE A O 1
ATOM 1343 N N . HIS A 1 173 ? -0.152 -8.765 -4.763 1.00 94.31 173 HIS A N 1
ATOM 1344 C CA . HIS A 1 173 ? 0.817 -8.721 -5.857 1.00 94.31 173 HIS A CA 1
ATOM 1345 C C . HIS A 1 173 ? 0.386 -7.794 -7.004 1.00 94.31 173 HIS A C 1
ATOM 1347 O O . HIS A 1 173 ? 1.114 -6.867 -7.348 1.00 94.31 173 HIS A O 1
ATOM 1353 N N . GLU A 1 174 ? -0.831 -7.958 -7.535 1.00 95.62 174 GLU A N 1
ATOM 1354 C CA . GLU A 1 174 ? -1.331 -7.115 -8.633 1.00 95.62 174 GLU A CA 1
ATOM 1355 C C . GLU A 1 174 ? -1.417 -5.628 -8.260 1.00 95.62 174 GLU A C 1
ATOM 1357 O O . GLU A 1 174 ? -1.118 -4.767 -9.087 1.00 95.62 174 GLU A O 1
ATOM 1362 N N . ILE A 1 175 ? -1.794 -5.304 -7.017 1.00 94.75 175 ILE A N 1
ATOM 1363 C CA . ILE A 1 175 ? -1.887 -3.914 -6.542 1.00 94.75 175 ILE A CA 1
ATOM 1364 C C . ILE A 1 175 ? -0.484 -3.308 -6.432 1.00 94.75 175 ILE A C 1
ATOM 1366 O O . ILE A 1 175 ? -0.272 -2.160 -6.831 1.00 94.75 175 ILE A O 1
ATOM 1370 N N . TRP A 1 176 ? 0.484 -4.079 -5.934 1.00 94.62 176 TRP A N 1
ATOM 1371 C CA . TRP A 1 176 ? 1.888 -3.680 -5.867 1.00 94.62 176 TRP A CA 1
ATOM 1372 C C . TRP A 1 176 ? 2.490 -3.459 -7.253 1.00 94.62 176 TRP A C 1
ATOM 1374 O O . TRP A 1 176 ? 3.074 -2.402 -7.504 1.00 94.62 176 TRP A O 1
ATOM 1384 N N . VAL A 1 177 ? 2.292 -4.403 -8.172 1.00 95.69 177 VAL A N 1
ATOM 1385 C CA . VAL A 1 177 ? 2.728 -4.292 -9.569 1.00 95.69 177 VAL A CA 1
ATOM 1386 C C . VAL A 1 177 ? 2.137 -3.040 -10.223 1.00 95.69 177 VAL A C 1
ATOM 1388 O O . VAL A 1 177 ? 2.862 -2.257 -10.839 1.00 95.69 177 VAL A O 1
ATOM 1391 N N . GLU A 1 178 ? 0.833 -2.814 -10.063 1.00 95.75 178 GLU A N 1
ATOM 1392 C CA . GLU A 1 178 ? 0.136 -1.646 -10.605 1.00 95.75 178 GLU A CA 1
ATOM 1393 C C . GLU A 1 178 ? 0.686 -0.336 -10.026 1.00 95.75 178 GLU A C 1
ATOM 1395 O O . GLU A 1 178 ? 0.964 0.614 -10.767 1.00 95.75 178 GLU A O 1
ATOM 1400 N N . HIS A 1 179 ? 0.890 -0.293 -8.708 1.00 94.31 179 HIS A N 1
ATOM 1401 C CA . HIS A 1 179 ? 1.440 0.864 -8.014 1.00 94.31 179 HIS A CA 1
ATOM 1402 C C . HIS A 1 179 ? 2.845 1.212 -8.518 1.00 94.31 179 HIS A C 1
ATOM 1404 O O . HIS A 1 179 ? 3.084 2.354 -8.922 1.00 94.31 179 HIS A O 1
ATOM 1410 N N . LEU A 1 180 ? 3.753 0.234 -8.534 1.00 93.81 180 LEU A N 1
ATOM 1411 C CA . LEU A 1 180 ? 5.134 0.412 -8.981 1.00 93.81 180 LEU A CA 1
ATOM 1412 C C . LEU A 1 180 ? 5.184 0.815 -10.458 1.00 93.81 180 LEU A C 1
ATOM 1414 O O . LEU A 1 180 ? 5.832 1.803 -10.808 1.00 93.81 180 LEU A O 1
ATOM 1418 N N . ALA A 1 181 ? 4.433 0.128 -11.320 1.00 94.75 181 ALA A N 1
ATOM 1419 C CA . ALA A 1 181 ? 4.386 0.440 -12.743 1.00 94.75 181 ALA A CA 1
ATOM 1420 C C . ALA A 1 181 ? 3.846 1.849 -13.016 1.00 94.75 181 ALA A C 1
ATOM 1422 O O . ALA A 1 181 ? 4.340 2.521 -13.923 1.00 94.75 181 ALA A O 1
ATOM 1423 N N . ARG A 1 182 ? 2.871 2.329 -12.232 1.00 93.88 182 ARG A N 1
ATOM 1424 C CA . ARG A 1 182 ? 2.381 3.712 -12.317 1.00 93.88 182 ARG A CA 1
ATOM 1425 C C . ARG A 1 182 ? 3.474 4.710 -11.946 1.00 93.88 182 ARG A C 1
ATOM 1427 O O . ARG A 1 182 ? 3.678 5.660 -12.694 1.00 93.88 182 ARG A O 1
ATOM 1434 N N . VAL A 1 183 ? 4.177 4.491 -10.833 1.00 91.25 183 VAL A N 1
ATOM 1435 C CA . VAL A 1 183 ? 5.261 5.384 -10.392 1.00 91.25 183 VAL A CA 1
ATOM 1436 C C . VAL A 1 183 ? 6.371 5.454 -11.439 1.00 91.25 183 VAL A C 1
ATOM 1438 O O . VAL A 1 183 ? 6.749 6.551 -11.852 1.00 91.25 183 VAL A O 1
ATOM 1441 N N . VAL A 1 184 ? 6.828 4.299 -11.929 1.00 91.25 184 VAL A N 1
ATOM 1442 C CA . VAL A 1 184 ? 7.844 4.233 -12.985 1.00 91.25 184 VAL A CA 1
ATOM 1443 C C . VAL A 1 184 ? 7.344 4.910 -14.262 1.00 91.25 184 VAL A C 1
ATOM 1445 O O . VAL A 1 184 ? 8.030 5.765 -14.810 1.00 91.25 184 VAL A O 1
ATOM 1448 N N . SER A 1 185 ? 6.125 4.608 -14.715 1.00 91.25 185 SER A N 1
ATOM 1449 C CA . SER A 1 185 ? 5.582 5.206 -15.944 1.00 91.25 185 SER A CA 1
ATOM 1450 C C . SER A 1 185 ? 5.472 6.729 -15.853 1.00 91.25 185 SER A C 1
ATOM 1452 O O . SER A 1 185 ? 5.726 7.413 -16.840 1.00 91.25 185 SER A O 1
ATOM 1454 N N . SER A 1 186 ? 5.110 7.268 -14.684 1.00 89.50 186 SER A N 1
ATOM 1455 C CA . SER A 1 186 ? 5.085 8.714 -14.449 1.00 89.50 186 SER A CA 1
ATOM 1456 C C . SER A 1 186 ? 6.482 9.330 -14.503 1.00 89.50 186 SER A C 1
ATOM 1458 O O . SER A 1 186 ? 6.638 10.377 -15.122 1.00 89.50 186 SER A O 1
ATOM 1460 N N . ALA A 1 187 ? 7.493 8.675 -13.923 1.00 87.44 187 ALA A N 1
ATOM 1461 C CA . ALA A 1 187 ? 8.881 9.140 -13.987 1.00 87.44 187 ALA A CA 1
ATOM 1462 C C . ALA A 1 187 ? 9.446 9.121 -15.420 1.00 87.44 187 ALA A C 1
ATOM 1464 O O . ALA A 1 187 ? 10.260 9.965 -15.779 1.00 87.44 187 ALA A O 1
ATOM 1465 N N . LEU A 1 188 ? 8.986 8.184 -16.254 1.00 86.44 188 LEU A N 1
ATOM 1466 C CA . LEU A 1 188 ? 9.450 8.012 -17.634 1.00 86.44 188 LEU A CA 1
ATOM 1467 C C . LEU A 1 188 ? 8.615 8.761 -18.681 1.00 86.44 188 LEU A C 1
ATOM 1469 O O . LEU A 1 188 ? 8.943 8.717 -19.869 1.00 86.44 188 LEU A O 1
ATOM 1473 N N . ALA A 1 189 ? 7.527 9.424 -18.284 1.00 80.75 189 ALA A N 1
ATOM 1474 C CA . ALA A 1 189 ? 6.545 9.980 -19.217 1.00 80.75 189 ALA A CA 1
ATOM 1475 C C . ALA A 1 189 ? 7.156 10.979 -20.219 1.00 80.75 189 ALA A C 1
ATOM 1477 O O . ALA A 1 189 ? 6.729 11.020 -21.376 1.00 80.75 189 ALA A O 1
ATOM 1478 N N . GLU A 1 190 ? 8.167 11.737 -19.789 1.00 77.38 190 GLU A N 1
ATOM 1479 C CA . GLU A 1 190 ? 8.878 12.728 -20.608 1.00 77.38 190 GLU A CA 1
ATOM 1480 C C . GLU A 1 190 ? 9.954 12.108 -21.515 1.00 77.38 190 GLU A C 1
ATOM 1482 O O . GLU A 1 190 ? 10.327 12.701 -22.524 1.00 77.38 190 GLU A O 1
ATOM 1487 N N . LEU A 1 191 ? 10.409 10.889 -21.214 1.00 73.38 191 LEU A N 1
ATOM 1488 C CA . LEU A 1 191 ? 11.495 10.208 -21.931 1.00 73.38 191 LEU A CA 1
ATOM 1489 C C . LEU A 1 191 ? 10.994 9.273 -23.045 1.00 73.38 191 LEU A C 1
ATOM 1491 O O . LEU A 1 191 ? 11.777 8.807 -23.873 1.00 73.38 191 LEU A O 1
ATOM 1495 N N . LYS A 1 192 ? 9.682 9.003 -23.104 1.00 66.69 192 LYS A N 1
ATOM 1496 C CA . LYS A 1 192 ? 9.092 7.953 -23.957 1.00 66.69 192 LYS A CA 1
ATOM 1497 C C . LYS A 1 192 ? 9.374 8.084 -25.460 1.00 66.69 192 LYS A C 1
ATOM 1499 O O . LYS A 1 192 ? 9.358 7.081 -26.158 1.00 66.69 192 LYS A O 1
ATOM 1504 N N . SER A 1 193 ? 9.581 9.296 -25.984 1.00 66.31 193 SER A N 1
ATOM 1505 C CA . SER A 1 193 ? 9.797 9.511 -27.426 1.00 66.31 193 SER A CA 1
ATOM 1506 C C . SER A 1 193 ? 11.202 9.136 -27.895 1.00 66.31 193 SER A C 1
ATOM 1508 O O . SER A 1 193 ? 11.446 9.102 -29.099 1.00 66.31 193 SER A O 1
ATOM 1510 N N . SER A 1 194 ? 12.118 8.875 -26.963 1.00 77.25 194 SER A N 1
ATOM 1511 C CA . SER A 1 194 ? 13.543 8.697 -27.252 1.00 77.25 194 SER A CA 1
ATOM 1512 C C . SER A 1 194 ? 13.985 7.232 -27.272 1.00 77.25 194 SER A C 1
ATOM 1514 O O . SER A 1 194 ? 15.106 6.947 -27.690 1.00 77.25 194 SER A O 1
ATOM 1516 N N . TYR A 1 195 ? 13.119 6.302 -26.853 1.00 81.69 195 TYR A N 1
ATOM 1517 C CA . TYR A 1 195 ? 13.490 4.911 -26.588 1.00 81.69 195 TYR A CA 1
ATOM 1518 C C . TYR A 1 195 ? 12.477 3.924 -27.171 1.00 81.69 195 TYR A C 1
ATOM 1520 O O . TYR A 1 195 ? 11.270 4.161 -27.152 1.00 81.69 195 TYR A O 1
ATOM 1528 N N . SER A 1 196 ? 12.978 2.810 -27.706 1.00 85.88 196 SER A N 1
ATOM 1529 C CA . SER A 1 196 ? 12.164 1.743 -28.313 1.00 85.88 196 SER A CA 1
ATOM 1530 C C . SER A 1 196 ? 12.048 0.519 -27.408 1.00 85.88 196 SER A C 1
ATOM 1532 O O . SER A 1 196 ? 11.072 -0.229 -27.507 1.00 85.88 196 SER A O 1
ATOM 1534 N N . TYR A 1 197 ? 13.021 0.331 -26.515 1.00 90.12 197 TYR A N 1
ATOM 1535 C CA . TYR A 1 197 ? 13.108 -0.812 -25.619 1.00 90.12 197 TYR A CA 1
ATOM 1536 C C . TYR A 1 197 ? 13.261 -0.383 -24.161 1.00 90.12 197 TYR A C 1
ATOM 1538 O O . TYR A 1 197 ? 13.891 0.633 -23.861 1.00 90.12 197 TYR A O 1
ATOM 1546 N N . LEU A 1 198 ? 12.731 -1.204 -23.254 1.00 92.56 198 LEU A N 1
ATOM 1547 C CA . LEU A 1 198 ? 12.935 -1.082 -21.815 1.00 92.56 198 LEU A CA 1
ATOM 1548 C C . LEU A 1 198 ? 13.268 -2.432 -21.174 1.00 92.56 198 LEU A C 1
ATOM 1550 O O . LEU A 1 198 ? 12.801 -3.481 -21.617 1.00 92.56 198 LEU A O 1
ATOM 1554 N N . TRP A 1 199 ? 14.025 -2.395 -20.086 1.00 93.25 199 TRP A N 1
ATOM 1555 C CA . TRP A 1 199 ? 14.236 -3.516 -19.175 1.00 93.25 199 TRP A CA 1
ATOM 1556 C C . TRP A 1 199 ? 14.019 -3.035 -17.744 1.00 93.25 199 TRP A C 1
ATOM 1558 O O . TRP A 1 199 ? 14.471 -1.945 -17.405 1.00 93.25 199 TRP A O 1
ATOM 1568 N N . VAL A 1 200 ? 13.338 -3.834 -16.923 1.00 93.25 200 VAL A N 1
ATOM 1569 C CA . VAL A 1 200 ? 13.153 -3.553 -15.495 1.00 93.25 200 VAL A CA 1
ATOM 1570 C C . VAL A 1 200 ? 13.681 -4.731 -14.703 1.00 93.25 200 VAL A C 1
ATOM 1572 O O . VAL A 1 200 ? 13.353 -5.878 -15.011 1.00 93.25 200 VAL A O 1
ATOM 1575 N N . GLU A 1 201 ? 14.455 -4.450 -13.666 1.00 92.88 201 GLU A N 1
ATOM 1576 C CA . GLU A 1 201 ? 14.872 -5.445 -12.687 1.00 92.88 201 GLU A CA 1
ATOM 1577 C C . GLU A 1 201 ? 14.828 -4.896 -11.269 1.00 92.88 201 GLU A C 1
ATOM 1579 O O . GLU A 1 201 ? 14.857 -3.687 -11.052 1.00 92.88 201 GLU A O 1
ATOM 1584 N N . MET A 1 202 ? 14.725 -5.805 -10.304 1.00 89.81 202 MET A N 1
ATOM 1585 C CA . MET A 1 202 ? 14.897 -5.467 -8.899 1.00 89.81 202 MET A CA 1
ATOM 1586 C C . MET A 1 202 ? 16.381 -5.612 -8.550 1.00 89.81 202 MET A C 1
ATOM 1588 O O . MET A 1 202 ? 16.903 -6.728 -8.586 1.00 89.81 202 MET A O 1
ATOM 1592 N N . ASP A 1 203 ? 17.051 -4.510 -8.210 1.00 85.81 203 ASP A N 1
ATOM 1593 C CA . ASP A 1 203 ? 18.361 -4.539 -7.548 1.00 85.81 203 ASP A CA 1
ATOM 1594 C C . ASP A 1 203 ? 18.173 -4.163 -6.080 1.00 85.81 203 ASP A C 1
ATOM 1596 O O . ASP A 1 203 ? 17.896 -3.007 -5.747 1.00 85.81 203 ASP A O 1
ATOM 1600 N N . ARG A 1 204 ? 18.332 -5.156 -5.198 1.00 82.00 204 ARG A N 1
ATOM 1601 C CA . ARG A 1 204 ? 18.064 -5.050 -3.758 1.00 82.00 204 ARG A CA 1
ATOM 1602 C C . ARG A 1 204 ? 16.641 -4.545 -3.495 1.00 82.00 204 ARG A C 1
ATOM 1604 O O . ARG A 1 204 ? 15.704 -5.327 -3.552 1.00 82.00 204 ARG A O 1
ATOM 1611 N N . ASP A 1 205 ? 16.504 -3.249 -3.250 1.00 84.12 205 ASP A N 1
ATOM 1612 C CA . ASP A 1 205 ? 15.281 -2.562 -2.830 1.00 84.12 205 ASP A CA 1
ATOM 1613 C C . ASP A 1 205 ? 14.831 -1.478 -3.834 1.00 84.12 205 ASP A C 1
ATOM 1615 O O . ASP A 1 205 ? 13.956 -0.656 -3.548 1.00 84.12 205 ASP A O 1
ATOM 1619 N N . ALA A 1 206 ? 15.456 -1.437 -5.014 1.00 86.88 206 ALA A N 1
ATOM 1620 C CA . ALA A 1 206 ? 15.179 -0.461 -6.058 1.00 86.88 206 ALA A CA 1
ATOM 1621 C C . ALA A 1 206 ? 14.809 -1.141 -7.379 1.00 86.88 206 ALA A C 1
ATOM 1623 O O . ALA A 1 206 ? 15.353 -2.185 -7.741 1.00 86.88 206 ALA A O 1
ATOM 1624 N N . LEU A 1 207 ? 13.921 -0.494 -8.135 1.00 90.12 207 LEU A N 1
ATOM 1625 C CA . LEU A 1 207 ? 13.664 -0.865 -9.521 1.00 90.12 207 LEU A CA 1
ATOM 1626 C C . LEU A 1 207 ? 14.695 -0.176 -10.411 1.00 90.12 207 LEU A C 1
ATOM 1628 O O . LEU A 1 207 ? 14.665 1.047 -10.561 1.00 90.12 207 LEU A O 1
ATOM 1632 N N . GLU A 1 208 ? 15.594 -0.944 -11.012 1.00 91.75 208 GLU A N 1
ATOM 1633 C CA . GLU A 1 208 ? 16.461 -0.448 -12.076 1.00 91.75 208 GLU A CA 1
ATOM 1634 C C . GLU A 1 208 ? 15.706 -0.541 -13.402 1.00 91.75 208 GLU A C 1
ATOM 1636 O O . GLU A 1 208 ? 15.221 -1.607 -13.786 1.00 91.75 208 GLU A O 1
ATOM 1641 N N . VAL A 1 209 ? 15.596 0.589 -14.102 1.00 91.38 209 VAL A N 1
ATOM 1642 C CA . VAL A 1 209 ? 14.936 0.676 -15.403 1.00 91.38 209 VAL A CA 1
ATOM 1643 C C . VAL A 1 209 ? 15.939 1.132 -16.448 1.00 91.38 209 VAL A C 1
ATOM 1645 O O . VAL A 1 209 ? 16.380 2.278 -16.429 1.00 91.38 209 VAL A O 1
ATOM 1648 N N . CYS A 1 210 ? 16.287 0.247 -17.375 1.00 90.81 210 CYS A N 1
ATOM 1649 C CA . CYS A 1 210 ? 17.168 0.553 -18.497 1.00 90.81 210 CYS A CA 1
ATOM 1650 C C . CYS A 1 210 ? 16.361 0.809 -19.769 1.00 90.81 210 CYS A C 1
ATOM 1652 O O . CYS A 1 210 ? 15.430 0.066 -20.076 1.00 90.81 210 CYS A O 1
ATOM 1654 N N . LEU A 1 211 ? 16.746 1.833 -20.525 1.00 88.38 211 LEU A N 1
ATOM 1655 C CA . LEU A 1 211 ? 16.100 2.286 -21.755 1.00 88.38 211 LEU A CA 1
ATOM 1656 C C . LEU A 1 211 ? 17.095 2.235 -22.924 1.00 88.38 211 LEU A C 1
ATOM 1658 O O . LEU A 1 211 ? 18.283 2.539 -22.756 1.00 88.38 211 LEU A O 1
ATOM 1662 N N . ALA A 1 212 ? 16.616 1.841 -24.108 1.00 86.69 212 ALA A N 1
ATOM 1663 C CA . ALA A 1 212 ? 17.413 1.778 -25.339 1.00 86.69 212 ALA A CA 1
ATOM 1664 C C . ALA A 1 212 ? 16.624 2.172 -26.595 1.00 86.69 212 ALA A C 1
ATOM 1666 O O . ALA A 1 212 ? 15.428 1.819 -26.714 1.00 86.69 212 ALA A O 1
#

Sequence (212 aa):
SIPPGELLSAKVGRCIDHAVFTVATLLSVNISPTYVILVNEVKHAVAGFIAGGILYIVEQRIPPIEYADYVEYVLGFQPKNLTVFELWVEDGRILYRKAGLPRVAYEGYTDDGAPPAIAHDVASKINARLRVAVSPYAKYVKRECIGIALHASSFSDPQARTPITRFYTPLFHEIWVEHLARVVSSALAELKSSYSYLWVEMDRDALEVCLA

Radius of gyration: 19.72 Å; chains: 1; bounding box: 52×35×52 Å